Protein AF-0000000072572445 (afdb_homodimer)

Solvent-accessible surface area (backbone atoms only — not comparable to full-atom values): 12957 Å² total; per-residue (Å²): 115,39,43,51,35,59,51,50,50,51,56,32,45,76,68,78,41,54,79,86,47,54,75,44,35,33,39,72,79,38,21,35,54,55,70,60,48,53,56,51,26,65,72,34,71,42,55,70,50,38,34,36,39,30,33,24,46,49,42,33,38,31,33,83,20,30,38,33,35,59,37,71,55,96,49,33,41,45,78,41,79,40,70,27,73,80,64,41,52,85,62,66,47,90,73,85,56,58,58,28,88,85,35,70,29,39,52,37,67,60,49,69,59,63,79,74,72,76,125,115,39,42,49,35,60,53,51,51,53,56,32,45,77,68,78,43,56,79,85,45,55,76,44,34,32,38,71,80,38,22,33,53,55,72,59,47,52,56,51,26,65,71,35,70,40,50,68,54,46,27,38,36,29,38,24,50,49,41,33,37,32,34,84,21,31,39,31,34,56,40,69,56,96,40,32,47,46,79,41,80,40,72,28,73,79,62,41,52,86,61,68,47,90,74,85,56,57,59,29,88,84,37,68,29,40,51,38,66,60,50,71,58,62,79,74,74,77,125

Nearest PDB structures (foldseek):
  3htc-assembly1_I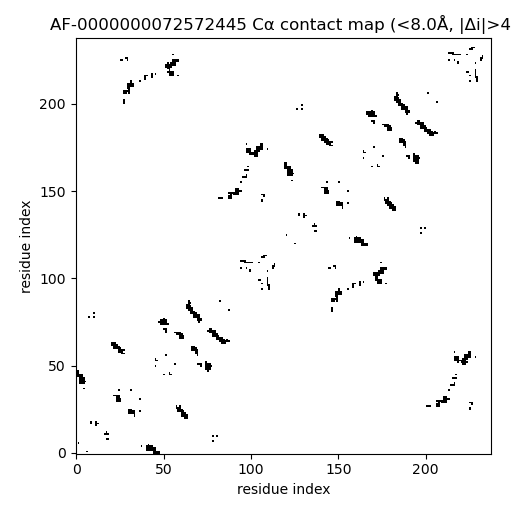  TM=2.508E-01  e=8.477E+00  Hirudinaria manillensis

Sequence (238 aa):
MTNLYDETVTILESHDKTIADIEYIGSSETKINTNKALELMKKTNYHSGYGGQEIAENLMIKGNGFIMTRGEYDGSEWWDYMQTDPSLPQVEREVKSFKANIGWESLEEINGLEDTKNDMTNLYDETVTILESHDKTIADIEYIGSSETKINTNKALELMKKTNYHSGYGGQEIAENLMIKGNGFIMTRGEYDGSEWWDYMQTDPSLPQVEREVKSFKANIGWESLEEINGLEDTKND

Foldseek 3Di:
DDQQLVQVQVVQVVVPHGLVQWDFKDAPVDTDDSVVVNVVSRVDDDDALQCCVRPDQRIKIDGAQWIWGWDHDPRHIHIDIDGHPPVDDDDDDDFDDPDDDPPPDDSCRRRVVPPPPPD/DDQQLVQVQVVQVVVPHGLVQWDFKDAPVDTDDSVVVNVVSRVDDDDALQVCVPDDQRIKIDGAQWIWGWDDDNRHIHTDIDGHPPVDDDDDDDFDDPDDDPPPDDSCRRRVNPPPPPD

pLDDT: mean 90.91, std 12.7, range [32.47, 98.75]

Secondary structure (DSSP, 8-state):
-EEHHHHHHHHHHHTT--GGGEEEEE-SS-EE-HHHHHHHHHT-EE-TT-HHHHB-TT-EEEETTEEEEEEEETTEEEEEEEE-TTSS--SB------B-SSSS--HHHHHT-------/-EEHHHHHHHHHHHTT--GGGEEEEE-SS-EE-HHHHHHHHHT-EE-TT--TTTB-TT-EEEETTEEEEEEEETTEEEEEEEE-TTSS--SB------B-SSSS--HHHHHT-------

Structure (mmCIF, N/CA/C/O backbone):
data_AF-0000000072572445-model_v1
#
loop_
_entity.id
_entity.type
_entity.pdbx_description
1 polymer 'Prophage pi3 protein 38'
#
loop_
_atom_site.group_PDB
_atom_site.id
_atom_site.type_symbol
_atom_site.label_atom_id
_atom_site.label_alt_id
_atom_site.label_comp_id
_atom_site.label_asym_id
_atom_site.label_entity_id
_atom_site.label_seq_id
_atom_site.pdbx_PDB_ins_code
_atom_site.Cartn_x
_atom_site.Cartn_y
_atom_site.Cartn_z
_atom_site.occupancy
_atom_site.B_iso_or_equiv
_atom_site.auth_seq_id
_atom_site.auth_comp_id
_atom_site.auth_asym_id
_atom_site.auth_atom_id
_atom_site.pdbx_PDB_model_num
ATOM 1 N N . MET A 1 1 ? 12.109 -11.273 -20.828 1 87.19 1 MET A N 1
ATOM 2 C CA . MET A 1 1 ? 11.109 -12.008 -20.062 1 87.19 1 MET A CA 1
ATOM 3 C C . MET A 1 1 ? 11.422 -11.945 -18.578 1 87.19 1 MET A C 1
ATOM 5 O O . MET A 1 1 ? 12.586 -11.945 -18.172 1 87.19 1 MET A O 1
ATOM 9 N N . THR A 1 2 ? 10.445 -11.648 -17.75 1 91 2 THR A N 1
ATOM 10 C CA . THR A 1 2 ? 10.594 -11.57 -16.297 1 91 2 THR A CA 1
ATOM 11 C C . THR A 1 2 ? 9.812 -12.688 -15.617 1 91 2 THR A C 1
ATOM 13 O O . THR A 1 2 ? 8.68 -12.984 -16 1 91 2 THR A O 1
ATOM 16 N N . ASN A 1 3 ? 10.516 -13.398 -14.734 1 95.69 3 ASN A N 1
ATOM 17 C CA . ASN A 1 3 ? 9.836 -14.383 -13.891 1 95.69 3 ASN A CA 1
ATOM 18 C C . ASN A 1 3 ? 9.281 -13.75 -12.617 1 95.69 3 ASN A C 1
ATOM 20 O O . ASN A 1 3 ? 10 -13.039 -11.914 1 95.69 3 ASN A O 1
ATOM 24 N N . LEU A 1 4 ? 8.039 -14.031 -12.352 1 96.19 4 LEU A N 1
ATOM 25 C CA . LEU A 1 4 ? 7.352 -13.367 -11.242 1 96.19 4 LEU A CA 1
ATOM 26 C C . LEU A 1 4 ? 8.008 -13.727 -9.914 1 96.19 4 LEU A C 1
ATOM 28 O O . LEU A 1 4 ? 8.117 -12.883 -9.023 1 96.19 4 LEU A O 1
ATOM 32 N N . TYR A 1 5 ? 8.438 -14.977 -9.766 1 97.94 5 TYR A N 1
ATOM 33 C CA . TYR A 1 5 ? 9.117 -15.406 -8.547 1 97.94 5 TYR A CA 1
ATOM 34 C C . TYR A 1 5 ? 10.453 -14.695 -8.383 1 97.94 5 TYR A C 1
ATOM 36 O O . TYR A 1 5 ? 10.758 -14.172 -7.309 1 97.94 5 TYR A O 1
ATOM 44 N N . ASP A 1 6 ? 11.211 -14.672 -9.414 1 97.62 6 ASP A N 1
ATOM 45 C CA . ASP A 1 6 ? 12.516 -14.031 -9.367 1 97.62 6 ASP A CA 1
ATOM 46 C C . ASP A 1 6 ? 12.383 -12.539 -9.07 1 97.62 6 ASP A C 1
ATOM 48 O O . ASP A 1 6 ? 13.164 -11.984 -8.289 1 97.62 6 ASP A O 1
ATOM 52 N N . GLU A 1 7 ? 11.43 -11.961 -9.711 1 96.12 7 GLU A N 1
ATOM 53 C CA . GLU A 1 7 ? 11.156 -10.555 -9.43 1 96.12 7 GLU A CA 1
ATOM 54 C C . GLU A 1 7 ? 10.836 -10.336 -7.957 1 96.12 7 GLU A C 1
ATOM 56 O O . GLU A 1 7 ? 11.32 -9.383 -7.344 1 96.12 7 GLU A O 1
ATOM 61 N N . THR A 1 8 ? 9.961 -11.188 -7.398 1 97.62 8 THR A N 1
ATOM 62 C CA . THR A 1 8 ? 9.555 -11.102 -6 1 97.62 8 THR A CA 1
ATOM 63 C C . THR A 1 8 ? 10.758 -11.234 -5.074 1 97.62 8 THR A C 1
ATOM 65 O O . THR A 1 8 ? 10.945 -10.422 -4.172 1 97.62 8 THR A O 1
ATOM 68 N N . VAL A 1 9 ? 11.594 -12.141 -5.336 1 98.44 9 VAL A N 1
ATOM 69 C CA . VAL A 1 9 ? 12.773 -12.391 -4.52 1 98.44 9 VAL A CA 1
ATOM 70 C C . VAL A 1 9 ? 13.703 -11.18 -4.578 1 98.44 9 VAL A C 1
ATOM 72 O O . VAL A 1 9 ? 14.234 -10.75 -3.551 1 98.44 9 VAL A O 1
ATOM 75 N N . THR A 1 10 ? 13.883 -10.656 -5.781 1 97.81 10 THR A N 1
ATOM 76 C CA . THR A 1 10 ? 14.773 -9.516 -5.973 1 97.81 10 THR A CA 1
ATOM 77 C C . THR A 1 10 ? 14.32 -8.328 -5.133 1 97.81 10 THR A C 1
ATOM 79 O O . THR A 1 10 ? 15.133 -7.695 -4.461 1 97.81 10 THR A O 1
ATOM 82 N N . ILE A 1 11 ? 13.031 -8.07 -5.152 1 97.62 11 ILE A N 1
ATOM 83 C CA . ILE A 1 11 ? 12.516 -6.941 -4.387 1 97.62 11 ILE A CA 1
ATOM 84 C C . ILE A 1 11 ? 12.648 -7.227 -2.893 1 97.62 11 ILE A C 1
ATOM 86 O O . ILE A 1 11 ? 13.031 -6.348 -2.119 1 97.62 11 ILE A O 1
ATOM 90 N N . LEU A 1 12 ? 12.328 -8.414 -2.432 1 98.25 12 LEU A N 1
ATOM 91 C CA . LEU A 1 12 ? 12.469 -8.781 -1.027 1 98.25 12 LEU A CA 1
ATOM 92 C C . LEU A 1 12 ? 13.914 -8.594 -0.567 1 98.25 12 LEU A C 1
ATOM 94 O O . LEU A 1 12 ? 14.164 -7.977 0.471 1 98.25 12 LEU A O 1
ATOM 98 N N . GLU A 1 13 ? 14.82 -8.984 -1.363 1 98.31 13 GLU A N 1
ATOM 99 C CA . GLU A 1 13 ? 16.234 -8.898 -1.02 1 98.31 13 GLU A CA 1
ATOM 100 C C . GLU A 1 13 ? 16.688 -7.449 -0.919 1 98.31 13 GLU A C 1
ATOM 102 O O . GLU A 1 13 ? 17.5 -7.105 -0.053 1 98.31 13 GLU A O 1
ATOM 107 N N . SER A 1 14 ? 16.203 -6.672 -1.798 1 97.88 14 SER A N 1
ATOM 108 C CA . SER A 1 14 ? 16.578 -5.262 -1.792 1 97.88 14 SER A CA 1
ATOM 109 C C . SER A 1 14 ? 16.141 -4.578 -0.498 1 97.88 14 SER A C 1
ATOM 111 O O . SER A 1 14 ? 16.625 -3.492 -0.173 1 97.88 14 SER A O 1
ATOM 113 N N . HIS A 1 15 ? 15.297 -5.195 0.281 1 97.25 15 HIS A N 1
ATOM 114 C CA . HIS A 1 15 ? 14.828 -4.641 1.543 1 97.25 15 HIS A CA 1
ATOM 115 C C . HIS A 1 15 ? 15.195 -5.539 2.717 1 97.25 15 HIS A C 1
ATOM 117 O O . HIS A 1 15 ? 14.539 -5.516 3.758 1 97.25 15 HIS A O 1
ATOM 123 N N . ASP A 1 16 ? 16.141 -6.441 2.463 1 97.25 16 ASP A N 1
ATOM 124 C CA . ASP A 1 16 ? 16.688 -7.328 3.48 1 97.25 16 ASP A CA 1
ATOM 125 C C . ASP A 1 16 ? 15.633 -8.305 3.992 1 97.25 16 ASP A C 1
ATOM 127 O O . ASP A 1 16 ? 15.562 -8.586 5.191 1 97.25 16 ASP A O 1
ATOM 131 N N . LYS A 1 17 ? 14.75 -8.719 3.096 1 97.94 17 LYS A N 1
ATOM 132 C CA . LYS A 1 17 ? 13.75 -9.742 3.371 1 97.94 17 LYS A CA 1
ATOM 133 C C . LYS A 1 17 ? 13.984 -10.977 2.51 1 97.94 17 LYS A C 1
ATOM 135 O O . LYS A 1 17 ? 14.781 -10.945 1.569 1 97.94 17 LYS A O 1
ATOM 140 N N . THR A 1 18 ? 13.367 -12.102 2.9 1 98.19 18 THR A N 1
ATOM 141 C CA . THR A 1 18 ? 13.383 -13.344 2.141 1 98.19 18 THR A CA 1
ATOM 142 C C . THR A 1 18 ? 11.977 -13.914 1.999 1 98.19 18 THR A C 1
ATOM 144 O O . THR A 1 18 ? 11.023 -13.383 2.574 1 98.19 18 THR A O 1
ATOM 147 N N . ILE A 1 19 ? 11.828 -14.953 1.279 1 98.19 19 ILE A N 1
ATOM 148 C CA . ILE A 1 19 ? 10.539 -15.609 1.083 1 98.19 19 ILE A CA 1
ATOM 149 C C . ILE A 1 19 ? 10.008 -16.125 2.424 1 98.19 19 ILE A C 1
ATOM 151 O O . ILE A 1 19 ? 8.797 -16.203 2.627 1 98.19 19 ILE A O 1
ATOM 155 N N . ALA A 1 20 ? 10.859 -16.391 3.363 1 97.81 20 ALA A N 1
ATOM 156 C CA . ALA A 1 20 ? 10.477 -16.891 4.68 1 97.81 20 ALA A CA 1
ATOM 157 C C . ALA A 1 20 ? 9.711 -15.82 5.465 1 97.81 20 ALA A C 1
ATOM 159 O O . ALA A 1 20 ? 9.016 -16.141 6.434 1 97.81 20 ALA A O 1
ATOM 160 N N . ASP A 1 21 ? 9.844 -14.586 5.07 1 98.06 21 ASP A N 1
ATOM 161 C CA . ASP A 1 21 ? 9.203 -13.477 5.777 1 98.06 21 ASP A CA 1
ATOM 162 C C . ASP A 1 21 ? 7.777 -13.25 5.281 1 98.06 21 ASP A C 1
ATOM 164 O O . ASP A 1 21 ? 7.031 -12.453 5.855 1 98.06 21 ASP A O 1
ATOM 168 N N . ILE A 1 22 ? 7.371 -13.984 4.223 1 98.44 22 ILE A N 1
ATOM 169 C CA . ILE A 1 22 ? 6.039 -13.82 3.65 1 98.44 22 ILE A CA 1
ATOM 170 C C . ILE A 1 22 ? 5.012 -14.539 4.52 1 98.44 22 ILE A C 1
ATOM 172 O O . ILE A 1 22 ? 5.203 -15.703 4.883 1 98.44 22 ILE A O 1
ATOM 176 N N . GLU A 1 23 ? 3.914 -13.844 4.746 1 97.88 23 GLU A N 1
ATOM 177 C CA . GLU A 1 23 ? 2.857 -14.391 5.594 1 97.88 23 GLU A CA 1
ATOM 178 C C . GLU A 1 23 ? 1.536 -14.484 4.836 1 97.88 23 GLU A C 1
ATOM 180 O O . GLU A 1 23 ? 0.616 -15.18 5.266 1 97.88 23 GLU A O 1
ATOM 185 N N . TYR A 1 24 ? 1.425 -13.797 3.766 1 98.44 24 TYR A N 1
ATOM 186 C CA . TYR A 1 24 ? 0.178 -13.727 3.014 1 98.44 24 TYR A CA 1
ATOM 187 C C . TYR A 1 24 ? 0.448 -13.477 1.534 1 98.44 24 TYR A C 1
ATOM 189 O O . TYR A 1 24 ? 1.26 -12.617 1.181 1 98.44 24 TYR A O 1
ATOM 197 N N . ILE A 1 25 ? -0.114 -14.188 0.621 1 98.75 25 ILE A N 1
ATOM 198 C CA . ILE A 1 25 ? -0.176 -13.922 -0.812 1 98.75 25 ILE A CA 1
ATOM 199 C C . ILE A 1 25 ? -1.625 -14 -1.288 1 98.75 25 ILE A C 1
ATOM 201 O O . ILE A 1 25 ? -2.344 -14.945 -0.968 1 98.75 25 ILE A O 1
ATOM 205 N N . GLY A 1 26 ? -2.088 -13.008 -2.002 1 98.38 26 GLY A N 1
ATOM 206 C CA . GLY A 1 26 ? -3.447 -12.969 -2.52 1 98.38 26 GLY A CA 1
ATOM 207 C C . GLY A 1 26 ? -3.904 -11.57 -2.883 1 98.38 26 GLY A C 1
ATOM 208 O O . GLY A 1 26 ? -3.146 -10.797 -3.475 1 98.38 26 GLY A O 1
ATOM 209 N N . SER A 1 27 ? -5.117 -11.312 -2.748 1 97.56 27 SER A N 1
ATOM 210 C CA . SER A 1 27 ? -5.742 -10 -2.869 1 97.56 27 SER A CA 1
ATOM 211 C C . SER A 1 27 ? -6.523 -9.641 -1.61 1 97.56 27 SER A C 1
ATOM 213 O O . SER A 1 27 ? -6.457 -10.352 -0.607 1 97.56 27 SER A O 1
ATOM 215 N N . SER A 1 28 ? -7.125 -8.508 -1.629 1 96.62 28 SER A N 1
ATOM 216 C CA . SER A 1 28 ? -7.973 -8.117 -0.51 1 96.62 28 SER A CA 1
ATOM 217 C C . SER A 1 28 ? -9.164 -9.055 -0.367 1 96.62 28 SER A C 1
ATOM 219 O O . SER A 1 28 ? -9.859 -9.039 0.654 1 96.62 28 SER A O 1
ATOM 221 N N . GLU A 1 29 ? -9.398 -9.953 -1.387 1 96.38 29 GLU A N 1
ATOM 222 C CA . GLU A 1 29 ? -10.586 -10.797 -1.379 1 96.38 29 GLU A CA 1
ATOM 223 C C . GLU A 1 29 ? -10.219 -12.273 -1.424 1 96.38 29 GLU A C 1
ATOM 225 O O . GLU A 1 29 ? -11.078 -13.141 -1.237 1 96.38 29 GLU A O 1
ATOM 230 N N . THR A 1 30 ? -9.031 -12.523 -1.702 1 97.69 30 THR A N 1
ATOM 231 C CA . THR A 1 30 ? -8.633 -13.906 -1.938 1 97.69 30 THR A CA 1
ATOM 232 C C . THR A 1 30 ? -7.293 -14.203 -1.267 1 97.69 30 THR A C 1
ATOM 234 O O . THR A 1 30 ? -6.285 -13.562 -1.571 1 97.69 30 THR A O 1
ATOM 237 N N . LYS A 1 31 ? -7.32 -15.141 -0.372 1 98.38 31 LYS A N 1
ATOM 238 C CA . LYS A 1 31 ? -6.086 -15.664 0.21 1 98.38 31 LYS A CA 1
ATOM 239 C C . LYS A 1 31 ? -5.664 -16.953 -0.476 1 98.38 31 LYS A C 1
ATOM 241 O O . LYS A 1 31 ? -6.496 -17.828 -0.737 1 98.38 31 LYS A O 1
ATOM 246 N N . ILE A 1 32 ? -4.414 -17.078 -0.795 1 98.69 32 ILE A N 1
ATOM 247 C CA . ILE A 1 32 ? -3.85 -18.266 -1.412 1 98.69 32 ILE A CA 1
ATOM 248 C C . ILE A 1 32 ? -2.893 -18.953 -0.436 1 98.69 32 ILE A C 1
ATOM 250 O O . ILE A 1 32 ? -2.197 -18.281 0.332 1 98.69 32 ILE A O 1
ATOM 254 N N . ASN A 1 33 ? -2.934 -20.281 -0.413 1 98.56 33 ASN A N 1
ATOM 255 C CA . ASN A 1 33 ? -1.855 -20.953 0.302 1 98.56 33 ASN A CA 1
ATOM 256 C C . ASN A 1 33 ? -0.485 -20.453 -0.145 1 98.56 33 ASN A C 1
ATOM 258 O O . ASN A 1 33 ? -0.168 -20.484 -1.336 1 98.56 33 ASN A O 1
ATOM 262 N N . THR A 1 34 ? 0.298 -20.062 0.764 1 98.06 34 THR A N 1
ATOM 263 C CA . THR A 1 34 ? 1.54 -19.375 0.452 1 98.06 34 THR A CA 1
ATOM 264 C C . THR A 1 34 ? 2.473 -20.266 -0.362 1 98.06 34 THR A C 1
ATOM 266 O O . THR A 1 34 ? 3.062 -19.812 -1.348 1 98.06 34 THR A O 1
ATOM 269 N N . ASN A 1 35 ? 2.637 -21.531 0.033 1 98.12 35 ASN A N 1
ATOM 270 C CA . ASN A 1 35 ? 3.514 -22.453 -0.688 1 98.12 35 ASN A CA 1
ATOM 271 C C . ASN A 1 35 ? 3.033 -22.672 -2.119 1 98.12 35 ASN A C 1
ATOM 273 O O . ASN A 1 35 ? 3.834 -22.672 -3.055 1 98.12 35 ASN A O 1
ATOM 277 N N . LYS A 1 36 ? 1.754 -22.797 -2.258 1 98.31 36 LYS A N 1
ATOM 278 C CA . LYS A 1 36 ? 1.183 -22.984 -3.59 1 98.31 36 LYS A CA 1
ATOM 279 C C . LYS A 1 36 ? 1.367 -21.734 -4.449 1 98.31 36 LYS A C 1
ATOM 281 O O . LYS A 1 36 ? 1.662 -21.844 -5.641 1 98.31 36 LYS A O 1
ATOM 286 N N 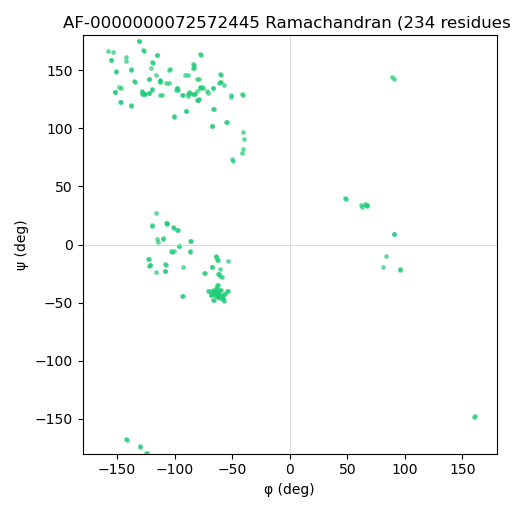. ALA A 1 37 ? 1.166 -20.594 -3.861 1 98.75 37 ALA A N 1
ATOM 287 C CA . ALA A 1 37 ? 1.344 -19.344 -4.578 1 98.75 37 ALA A CA 1
ATOM 288 C C . ALA A 1 37 ? 2.777 -19.188 -5.082 1 98.75 37 ALA A C 1
ATOM 290 O O . ALA A 1 37 ? 3 -18.797 -6.227 1 98.75 37 ALA A O 1
ATOM 291 N N . LEU A 1 38 ? 3.711 -19.516 -4.207 1 98.69 38 LEU A N 1
ATOM 292 C CA . LEU A 1 38 ? 5.117 -19.391 -4.574 1 98.69 38 LEU A CA 1
ATOM 293 C C . LEU A 1 38 ? 5.469 -20.344 -5.715 1 98.69 38 LEU A C 1
ATOM 295 O O . LEU A 1 38 ? 6.199 -19.969 -6.633 1 98.69 38 LEU A O 1
ATOM 299 N N . GLU A 1 39 ? 4.98 -21.516 -5.684 1 98.62 39 GLU A N 1
ATOM 300 C CA . GLU A 1 39 ? 5.195 -22.469 -6.777 1 98.62 39 GLU A CA 1
ATOM 301 C C . GLU A 1 39 ? 4.598 -21.953 -8.078 1 98.62 39 GLU A C 1
ATOM 303 O O . GLU A 1 39 ? 5.207 -22.078 -9.141 1 98.62 39 GLU A O 1
ATOM 308 N N . LEU A 1 40 ? 3.432 -21.438 -7.957 1 98.5 40 LEU A N 1
ATOM 309 C CA . LEU A 1 40 ? 2.775 -20.859 -9.133 1 98.5 40 LEU A CA 1
ATOM 310 C C . LEU A 1 40 ? 3.576 -19.688 -9.688 1 98.5 40 LEU A C 1
ATOM 312 O O . LEU A 1 40 ? 3.689 -19.531 -10.906 1 98.5 40 LEU A O 1
ATOM 316 N N . MET A 1 41 ? 4.129 -18.844 -8.867 1 98.25 41 MET A N 1
ATOM 317 C CA . MET A 1 41 ? 4.945 -17.719 -9.297 1 98.25 41 MET A CA 1
ATOM 318 C C . MET A 1 41 ? 6.168 -18.188 -10.078 1 98.25 41 MET A C 1
ATOM 320 O O . MET A 1 41 ? 6.562 -17.562 -11.055 1 98.25 41 MET A O 1
ATOM 324 N N . LYS A 1 42 ? 6.762 -19.266 -9.641 1 98.38 42 LYS A N 1
ATOM 325 C CA . LYS A 1 42 ? 7.934 -19.828 -10.312 1 98.38 42 LYS A CA 1
ATOM 326 C C . LYS A 1 42 ? 7.617 -20.188 -11.758 1 98.38 42 LYS A C 1
ATOM 328 O O . LYS A 1 42 ? 8.484 -20.109 -12.633 1 98.38 42 LYS A O 1
ATOM 333 N N . LYS A 1 43 ? 6.391 -20.484 -11.977 1 97.44 43 LYS A N 1
ATOM 334 C CA . LYS A 1 43 ? 5.973 -20.922 -13.305 1 97.44 43 LYS A CA 1
ATOM 335 C C . LYS A 1 43 ? 5.406 -19.75 -14.109 1 97.44 43 LYS A C 1
ATOM 337 O O . LYS A 1 43 ? 4.969 -19.922 -15.25 1 97.44 43 LYS A O 1
ATOM 342 N N . THR A 1 44 ? 5.344 -18.625 -13.578 1 96.25 44 THR A N 1
ATOM 343 C CA . THR A 1 44 ? 4.723 -17.469 -14.203 1 96.25 44 THR A CA 1
ATOM 344 C C . THR A 1 44 ? 5.781 -16.547 -14.805 1 96.25 44 THR A C 1
ATOM 346 O O . THR A 1 44 ? 6.543 -15.906 -14.078 1 96.25 44 THR A O 1
ATOM 349 N N . ASN A 1 45 ? 5.793 -16.516 -16.141 1 94.25 45 ASN A N 1
ATOM 350 C CA . ASN A 1 45 ? 6.633 -15.586 -16.891 1 94.25 45 ASN A CA 1
ATOM 351 C C . ASN A 1 45 ? 5.797 -14.555 -17.641 1 94.25 45 ASN A C 1
ATOM 353 O O . ASN A 1 45 ? 4.68 -14.844 -18.078 1 94.25 45 ASN A O 1
ATOM 357 N N . TYR A 1 46 ? 6.32 -13.344 -17.641 1 90.31 46 TYR A N 1
ATOM 358 C CA . TYR A 1 46 ? 5.641 -12.312 -18.422 1 90.31 46 TYR A CA 1
ATOM 359 C C . TYR A 1 46 ? 6.641 -11.383 -19.094 1 90.31 46 TYR A C 1
ATOM 361 O O . TYR A 1 46 ? 7.836 -11.422 -18.781 1 90.31 46 TYR A O 1
ATOM 369 N N . HIS A 1 47 ? 6.164 -10.664 -20.125 1 86.19 47 HIS A N 1
ATOM 370 C CA . HIS A 1 47 ? 7.059 -9.758 -20.828 1 86.19 47 HIS A CA 1
ATOM 371 C C . HIS A 1 47 ? 7.398 -8.539 -19.984 1 86.19 47 HIS A C 1
ATOM 373 O O . HIS A 1 47 ? 6.508 -7.875 -19.453 1 86.19 47 HIS A O 1
ATOM 379 N N . SER A 1 48 ? 8.703 -8.289 -19.969 1 76.81 48 SER A N 1
ATOM 380 C CA . SER A 1 48 ? 9.188 -7.172 -19.172 1 76.81 48 SER A CA 1
ATOM 381 C C . SER A 1 48 ? 8.516 -5.863 -19.578 1 76.81 48 SER A C 1
ATOM 383 O O . SER A 1 48 ? 8.406 -5.559 -20.766 1 76.81 48 SER A O 1
ATOM 385 N N . GLY A 1 49 ? 8.156 -5.105 -18.703 1 71.62 49 GLY A N 1
ATOM 386 C CA . GLY A 1 49 ? 7.496 -3.836 -18.984 1 71.62 49 GLY A CA 1
ATOM 387 C C . GLY A 1 49 ? 6.004 -3.973 -19.203 1 71.62 49 GLY A C 1
ATOM 388 O O . GLY A 1 49 ? 5.293 -2.971 -19.328 1 71.62 49 GLY A O 1
ATOM 389 N N . TYR A 1 50 ? 5.5 -5.238 -19.328 1 68.25 50 TYR A N 1
ATOM 390 C CA . TYR A 1 50 ? 4.082 -5.453 -19.594 1 68.25 50 TYR A CA 1
ATOM 391 C C . TYR A 1 50 ? 3.418 -6.18 -18.438 1 68.25 50 TYR A C 1
ATOM 393 O O . TYR A 1 50 ? 2.381 -6.828 -18.609 1 68.25 50 TYR A O 1
ATOM 401 N N . GLY A 1 51 ? 3.916 -6.051 -17.234 1 62.12 51 GLY A N 1
ATOM 402 C CA . GLY A 1 51 ? 3.387 -6.758 -16.078 1 62.12 51 GLY A CA 1
ATOM 403 C C . GLY A 1 51 ? 1.941 -6.414 -15.781 1 62.12 51 GLY A C 1
ATOM 404 O O . GLY A 1 51 ? 1.12 -7.301 -15.555 1 62.12 51 GLY A O 1
ATOM 405 N N . GLY A 1 52 ? 1.558 -5.18 -15.789 1 60.72 52 GLY A N 1
ATOM 406 C CA . GLY A 1 52 ? 0.193 -4.777 -15.484 1 60.72 52 GLY A CA 1
ATOM 407 C C . GLY A 1 52 ? -0.829 -5.363 -16.438 1 60.72 52 GLY A C 1
ATOM 408 O O . GLY A 1 52 ? -1.938 -5.715 -16.031 1 60.72 52 GLY A O 1
ATOM 409 N N . GLN A 1 53 ? -0.279 -5.691 -17.484 1 72.44 53 GLN A N 1
ATOM 410 C CA . GLN A 1 53 ? -1.154 -6.262 -18.5 1 72.44 53 GLN A CA 1
ATOM 411 C C . GLN A 1 53 ? -1.199 -7.785 -18.391 1 72.44 53 GLN A C 1
ATOM 413 O O . GLN A 1 53 ? -2.207 -8.406 -18.734 1 72.44 53 GLN A O 1
ATOM 418 N N . GLU A 1 54 ? -0.2 -8.234 -17.734 1 90.12 54 GLU A N 1
ATOM 419 C CA . GLU A 1 54 ? -0.135 -9.695 -17.797 1 90.12 54 GLU A CA 1
ATOM 420 C C . GLU A 1 54 ? -0.315 -10.312 -16.406 1 90.12 54 GLU A C 1
ATOM 422 O O . GLU A 1 54 ? -0.662 -11.484 -16.281 1 90.12 54 GLU A O 1
ATOM 427 N N . ILE A 1 55 ? -0.017 -9.57 -15.344 1 94.75 55 ILE A N 1
ATOM 428 C CA . ILE A 1 55 ? -0.156 -10.094 -13.984 1 94.75 55 ILE A CA 1
ATOM 429 C C . ILE A 1 55 ? -1.394 -9.484 -13.328 1 94.75 55 ILE A C 1
ATOM 431 O O . ILE A 1 55 ? -1.709 -8.312 -13.539 1 94.75 55 ILE A O 1
ATOM 435 N N . ALA A 1 56 ? -2.127 -10.312 -12.602 1 94.94 56 ALA A N 1
ATOM 436 C CA . ALA A 1 56 ? -3.281 -9.82 -11.859 1 94.94 56 ALA A CA 1
ATOM 437 C C . ALA A 1 56 ? -2.982 -8.477 -11.203 1 94.94 56 ALA A C 1
ATOM 439 O O . ALA A 1 56 ? -2.012 -8.352 -10.453 1 94.94 56 ALA A O 1
ATOM 440 N N . GLU A 1 57 ? -3.809 -7.531 -11.406 1 92.44 57 GLU A N 1
ATOM 441 C CA . GLU A 1 57 ? -3.535 -6.152 -11.008 1 92.44 57 GLU A CA 1
ATOM 442 C C . GLU A 1 57 ? -3.639 -5.984 -9.5 1 92.44 57 GLU A C 1
ATOM 444 O O . GLU A 1 57 ? -3.057 -5.059 -8.93 1 92.44 57 GLU A O 1
ATOM 449 N N . ASN A 1 58 ? -4.41 -6.871 -8.828 1 95.12 58 ASN A N 1
ATOM 450 C CA . ASN A 1 58 ? -4.648 -6.699 -7.398 1 95.12 58 ASN A CA 1
ATOM 451 C C . ASN A 1 58 ? -3.867 -7.715 -6.574 1 95.12 58 ASN A C 1
ATOM 453 O O . ASN A 1 58 ? -4.18 -7.941 -5.402 1 95.12 58 ASN A O 1
ATOM 457 N N . LEU A 1 59 ? -2.836 -8.32 -7.211 1 97 59 LEU A N 1
ATOM 458 C CA . LEU A 1 59 ? -1.987 -9.258 -6.48 1 97 59 LEU A CA 1
ATOM 459 C C . LEU A 1 59 ? -1.189 -8.531 -5.402 1 97 59 LEU A C 1
ATOM 461 O O . LEU A 1 59 ? -0.637 -7.457 -5.648 1 97 59 LEU A O 1
ATOM 465 N N . MET A 1 60 ? -1.17 -9.133 -4.191 1 98 60 MET A N 1
ATOM 466 C CA . MET A 1 60 ? -0.441 -8.539 -3.076 1 98 60 MET A CA 1
ATOM 467 C C . MET A 1 60 ? 0.309 -9.609 -2.287 1 98 60 MET A C 1
ATOM 469 O O . MET A 1 60 ? -0.078 -10.781 -2.299 1 98 60 MET A O 1
ATOM 473 N N . ILE A 1 61 ? 1.396 -9.211 -1.688 1 98.56 61 ILE A N 1
ATOM 474 C CA . ILE A 1 61 ? 2.191 -10.016 -0.76 1 98.56 61 ILE A CA 1
ATOM 475 C C . ILE A 1 61 ? 2.381 -9.242 0.547 1 98.56 61 ILE A C 1
ATOM 477 O O . ILE A 1 61 ? 2.672 -8.047 0.534 1 98.56 61 ILE A O 1
ATOM 481 N N . LYS A 1 62 ? 2.086 -9.906 1.59 1 98.19 62 LYS A N 1
ATOM 482 C CA . LYS A 1 62 ? 2.318 -9.305 2.902 1 98.19 62 LYS A CA 1
ATOM 483 C C . LYS A 1 62 ? 3.246 -10.18 3.746 1 98.19 62 LYS A C 1
ATOM 485 O O . LYS A 1 62 ? 3.203 -11.406 3.658 1 98.19 62 LYS A O 1
ATOM 490 N N . GLY A 1 63 ? 4.078 -9.539 4.465 1 97.19 63 GLY A N 1
ATOM 491 C CA . GLY A 1 63 ? 4.93 -10.203 5.441 1 97.19 63 GLY A CA 1
ATOM 492 C C . GLY A 1 63 ? 5.109 -9.406 6.719 1 97.19 63 GLY A C 1
ATOM 493 O O . GLY A 1 63 ? 4.348 -8.477 6.988 1 97.19 63 GLY A O 1
ATOM 494 N N . ASN A 1 64 ? 6.055 -9.891 7.461 1 93.56 64 ASN A N 1
ATOM 495 C CA . ASN A 1 64 ? 6.367 -9.195 8.711 1 93.56 64 ASN A CA 1
ATOM 496 C C . ASN A 1 64 ? 6.977 -7.824 8.453 1 93.56 64 ASN A C 1
ATOM 498 O O . ASN A 1 64 ? 8.148 -7.719 8.078 1 93.56 64 ASN A O 1
ATOM 502 N N . GLY A 1 65 ? 6.141 -6.844 8.617 1 94.62 65 GLY A N 1
ATOM 503 C CA . GLY A 1 65 ? 6.652 -5.484 8.539 1 94.62 65 GLY A CA 1
ATOM 504 C C . GLY A 1 65 ? 6.59 -4.902 7.141 1 94.62 65 GLY A C 1
ATOM 505 O O . GLY A 1 65 ? 7.176 -3.854 6.871 1 94.62 65 GLY A O 1
ATOM 506 N N . PHE A 1 66 ? 5.922 -5.613 6.227 1 97.25 66 PHE A N 1
ATOM 507 C CA . PHE A 1 66 ? 5.887 -5.051 4.883 1 97.25 66 PHE A CA 1
ATOM 508 C C . PHE A 1 66 ? 4.672 -5.559 4.117 1 97.25 66 PHE A C 1
ATOM 510 O O . PHE A 1 66 ? 4.055 -6.555 4.508 1 97.25 66 PHE A O 1
ATOM 517 N N . ILE A 1 67 ? 4.277 -4.859 3.104 1 97.38 67 ILE A N 1
ATOM 518 C CA . ILE A 1 67 ? 3.303 -5.223 2.08 1 97.38 67 ILE A CA 1
ATOM 519 C C . ILE A 1 67 ? 3.844 -4.855 0.7 1 97.38 67 ILE A C 1
ATOM 521 O O . ILE A 1 67 ? 4.496 -3.82 0.538 1 97.38 67 ILE A O 1
ATOM 525 N N . MET A 1 68 ? 3.631 -5.68 -0.254 1 97.5 68 MET A N 1
ATOM 526 C CA . MET A 1 68 ? 3.979 -5.422 -1.648 1 97.5 68 MET A CA 1
ATOM 527 C C . MET A 1 68 ? 2.746 -5.512 -2.543 1 97.5 68 MET A C 1
ATOM 529 O O . MET A 1 68 ? 1.967 -6.461 -2.438 1 97.5 68 MET A O 1
ATOM 533 N N . THR A 1 69 ? 2.58 -4.508 -3.354 1 95.88 69 THR A N 1
ATOM 534 C CA . THR A 1 69 ? 1.498 -4.48 -4.332 1 95.88 69 THR A CA 1
ATOM 535 C C . THR A 1 69 ? 2.041 -4.199 -5.73 1 95.88 69 THR A C 1
ATOM 537 O O . THR A 1 69 ? 3.205 -3.826 -5.887 1 95.88 69 THR A O 1
ATOM 540 N N . ARG A 1 70 ? 1.195 -4.414 -6.691 1 93.38 70 ARG A N 1
ATOM 541 C CA . ARG A 1 70 ? 1.628 -4.16 -8.062 1 93.38 70 ARG A CA 1
ATOM 542 C C . ARG A 1 70 ? 1.516 -2.678 -8.406 1 93.38 70 ARG A C 1
ATOM 544 O O . ARG A 1 70 ? 0.495 -2.047 -8.125 1 93.38 70 ARG A O 1
ATOM 551 N N . GLY A 1 71 ? 2.576 -2.092 -8.93 1 88.06 71 GLY A N 1
ATOM 552 C CA . GLY A 1 71 ? 2.566 -0.758 -9.508 1 88.06 71 GLY A CA 1
ATOM 553 C C . GLY A 1 71 ? 2.574 -0.768 -11.023 1 88.06 71 GLY A C 1
ATOM 554 O O . GLY A 1 71 ? 3.018 -1.738 -11.641 1 88.06 71 GLY A O 1
ATOM 555 N N . GLU A 1 72 ? 1.97 0.287 -11.547 1 82 72 GLU A N 1
ATOM 556 C CA . GLU A 1 72 ? 1.96 0.371 -13 1 82 72 GLU A CA 1
ATOM 557 C C . GLU A 1 72 ? 1.998 1.822 -13.469 1 82 72 GLU A C 1
ATOM 559 O O . GLU A 1 72 ? 1.326 2.684 -12.898 1 82 72 GLU A O 1
ATOM 564 N N . TYR A 1 73 ? 2.818 2.062 -14.438 1 79.31 73 TYR A N 1
ATOM 565 C CA . TYR A 1 73 ? 2.889 3.34 -15.133 1 79.31 73 TYR A CA 1
ATOM 566 C C . TYR A 1 73 ? 3.26 3.141 -16.594 1 79.31 73 TYR A C 1
ATOM 568 O O . TYR A 1 73 ? 4.281 2.521 -16.906 1 79.31 73 TYR A O 1
ATOM 576 N N . ASP A 1 74 ? 2.393 3.621 -17.422 1 79.25 74 ASP A N 1
ATOM 577 C CA . ASP A 1 74 ? 2.648 3.572 -18.859 1 79.25 74 ASP A CA 1
ATOM 578 C C . ASP A 1 74 ? 3.096 2.178 -19.297 1 79.25 74 ASP A C 1
ATOM 580 O O . ASP A 1 74 ? 4.105 2.031 -19.984 1 79.25 74 ASP A O 1
ATOM 584 N N . GLY A 1 75 ? 2.516 1.118 -18.75 1 73.44 75 GLY A N 1
ATOM 585 C CA . GLY A 1 75 ? 2.74 -0.251 -19.188 1 73.44 75 GLY A CA 1
ATOM 586 C C . GLY A 1 75 ? 3.795 -0.972 -18.375 1 73.44 75 GLY A C 1
ATOM 587 O O . GLY A 1 75 ? 3.895 -2.199 -18.422 1 73.44 75 GLY A O 1
ATOM 588 N N . SER A 1 76 ? 4.672 -0.194 -17.719 1 78.62 76 SER A N 1
ATOM 589 C CA . SER A 1 76 ? 5.68 -0.811 -16.859 1 78.62 76 SER A CA 1
ATOM 590 C C . SER A 1 76 ? 5.105 -1.172 -15.5 1 78.62 76 SER A C 1
ATOM 592 O O . SER A 1 76 ? 4.336 -0.402 -14.922 1 78.62 76 SER A O 1
ATOM 594 N N . GLU A 1 77 ? 5.445 -2.516 -15.094 1 84.5 77 GLU A N 1
ATOM 595 C CA . GLU A 1 77 ? 4.93 -2.977 -13.805 1 84.5 77 GLU A CA 1
ATOM 596 C C . GLU A 1 77 ? 6.062 -3.365 -12.859 1 84.5 77 GLU A C 1
ATOM 598 O O . GLU A 1 77 ? 7.133 -3.777 -13.305 1 84.5 77 GLU A O 1
ATOM 603 N N . TRP A 1 78 ? 5.773 -3.221 -11.578 1 88.25 78 TRP A N 1
ATOM 604 C CA . TRP A 1 78 ? 6.734 -3.58 -10.539 1 88.25 78 TRP A CA 1
ATOM 605 C C . TRP A 1 78 ? 6.023 -3.852 -9.211 1 88.25 78 TRP A C 1
ATOM 607 O O . TRP A 1 78 ? 4.805 -3.686 -9.109 1 88.25 78 TRP A O 1
ATOM 617 N N . TRP A 1 79 ? 6.836 -4.461 -8.344 1 93.75 79 TRP A N 1
ATOM 618 C CA . TRP A 1 79 ? 6.367 -4.52 -6.961 1 93.75 79 TRP A CA 1
ATOM 619 C C . TRP A 1 79 ? 6.586 -3.188 -6.254 1 93.75 79 TRP A C 1
ATOM 621 O O . TRP A 1 79 ? 7.691 -2.645 -6.266 1 93.75 79 TRP A O 1
ATOM 631 N N . ASP A 1 80 ? 5.574 -2.678 -5.727 1 94 80 ASP A N 1
ATOM 632 C CA . ASP A 1 80 ? 5.699 -1.584 -4.77 1 94 80 ASP A CA 1
ATOM 633 C C . ASP A 1 80 ? 5.824 -2.113 -3.344 1 94 80 ASP A C 1
ATOM 635 O O . ASP A 1 80 ? 4.918 -2.779 -2.84 1 94 80 ASP A O 1
ATOM 639 N N . TYR A 1 81 ? 6.996 -1.852 -2.775 1 96.31 81 TYR A N 1
ATOM 640 C CA . TYR A 1 81 ? 7.266 -2.285 -1.409 1 96.31 81 TYR A CA 1
ATOM 641 C C . TYR A 1 81 ? 6.91 -1.189 -0.41 1 96.31 81 TYR A C 1
ATOM 643 O O . TYR A 1 81 ? 7.344 -0.044 -0.557 1 96.31 81 TYR A O 1
ATOM 651 N N . MET A 1 82 ? 6.129 -1.563 0.595 1 96.19 82 MET A N 1
ATOM 652 C CA . MET A 1 82 ? 5.75 -0.62 1.643 1 96.19 82 MET A CA 1
ATOM 653 C C . MET A 1 82 ? 6.039 -1.196 3.025 1 96.19 82 MET A C 1
ATOM 655 O O . MET A 1 82 ? 5.645 -2.324 3.328 1 96.19 82 MET A O 1
ATOM 659 N N . GLN A 1 83 ? 6.703 -0.378 3.826 1 96.06 83 GLN A N 1
ATOM 660 C CA . GLN A 1 83 ? 6.961 -0.758 5.211 1 96.06 83 GLN A CA 1
ATOM 661 C C . GLN A 1 83 ? 5.699 -0.629 6.062 1 96.06 83 GLN A C 1
ATOM 663 O O . GLN A 1 83 ? 4.949 0.336 5.922 1 96.06 83 GLN A O 1
ATOM 668 N N . THR A 1 84 ? 5.465 -1.643 6.867 1 95 84 THR A N 1
ATOM 669 C CA . THR A 1 84 ? 4.367 -1.618 7.828 1 95 84 THR A CA 1
ATOM 670 C C . THR A 1 84 ? 4.855 -2.012 9.219 1 95 84 THR A C 1
ATOM 672 O O . THR A 1 84 ? 6.059 -2.154 9.438 1 95 84 THR A O 1
ATOM 675 N N . ASP A 1 85 ? 3.729 -2.119 10.109 1 91.38 85 ASP A N 1
ATOM 676 C CA . ASP A 1 85 ? 4.102 -2.588 11.438 1 91.38 85 ASP A CA 1
ATOM 677 C C . ASP A 1 85 ? 4.727 -3.98 11.375 1 91.38 85 ASP A C 1
ATOM 679 O O . ASP A 1 85 ? 4.301 -4.82 10.578 1 91.38 85 ASP A O 1
ATOM 683 N N . PRO A 1 86 ? 5.773 -4.141 12.195 1 92.25 86 PRO A N 1
ATOM 684 C CA . PRO A 1 86 ? 6.375 -3.316 13.25 1 92.25 86 PRO A CA 1
ATOM 685 C C . PRO A 1 86 ? 7.574 -2.514 12.75 1 92.25 86 PRO A C 1
ATOM 687 O O . PRO A 1 86 ? 8.305 -1.931 13.555 1 92.25 86 PRO A O 1
ATOM 690 N N . SER A 1 87 ? 7.777 -2.447 11.492 1 92.69 87 SER A N 1
ATOM 691 C CA . SER A 1 87 ? 9 -1.869 10.945 1 92.69 87 SER A CA 1
ATOM 692 C C . SER A 1 87 ? 8.875 -0.357 10.789 1 92.69 87 SER A C 1
ATOM 694 O O . SER A 1 87 ? 9.82 0.308 10.359 1 92.69 87 SER A O 1
ATOM 696 N N . LEU A 1 88 ? 7.773 0.221 11.203 1 96.31 88 LEU A N 1
ATOM 697 C CA . LEU A 1 88 ? 7.574 1.664 11.141 1 96.31 88 LEU A CA 1
ATOM 698 C C . LEU A 1 88 ? 8.211 2.355 12.336 1 96.31 88 LEU A C 1
ATOM 700 O O . LEU A 1 88 ? 8.344 1.755 13.406 1 96.31 88 LEU A O 1
ATOM 704 N N . PRO A 1 89 ? 8.547 3.65 12.102 1 95.94 89 PRO A N 1
ATOM 705 C CA . PRO A 1 89 ? 9.109 4.395 13.234 1 95.94 89 PRO A CA 1
ATOM 706 C C . PRO A 1 89 ? 8.164 4.465 14.43 1 95.94 89 PRO A C 1
ATOM 708 O O . PRO A 1 89 ? 6.945 4.574 14.25 1 95.94 89 PRO A O 1
ATOM 711 N N . GLN A 1 90 ? 8.828 4.453 15.586 1 94.88 90 GLN A N 1
ATOM 712 C CA . GLN A 1 90 ? 8.031 4.469 16.812 1 94.88 90 GLN A CA 1
ATOM 713 C C . GLN A 1 90 ? 8.125 5.82 17.5 1 94.88 90 GLN A C 1
ATOM 715 O O . GLN A 1 90 ? 7.293 6.145 18.359 1 94.88 90 GLN A O 1
ATOM 720 N N . VAL A 1 91 ? 9.125 6.559 17.125 1 95.06 91 VAL A N 1
ATOM 721 C CA . VAL A 1 91 ? 9.328 7.859 17.75 1 95.06 91 VAL A CA 1
ATOM 722 C C . VAL A 1 91 ? 8.727 8.961 16.875 1 95.06 91 VAL A C 1
ATOM 724 O O . VAL A 1 91 ? 8.977 9 15.672 1 95.06 91 VAL A O 1
ATOM 727 N N . GLU A 1 92 ? 8.008 9.82 17.484 1 97.69 92 GLU A N 1
ATOM 728 C CA . GLU A 1 92 ? 7.352 10.906 16.766 1 97.69 92 GLU A CA 1
ATOM 729 C C . GLU A 1 92 ? 8.328 12.039 16.453 1 97.69 92 GLU A C 1
ATOM 731 O O . GLU A 1 92 ? 9.211 12.328 17.266 1 97.69 92 GLU A O 1
ATOM 736 N N . ARG A 1 93 ? 8.164 12.617 15.273 1 97.62 93 ARG A N 1
ATOM 737 C CA . ARG A 1 93 ? 8.914 13.812 14.883 1 97.62 93 ARG A CA 1
ATOM 738 C C . ARG A 1 93 ? 7.973 14.977 14.594 1 97.62 93 ARG A C 1
ATOM 740 O O . ARG A 1 93 ? 6.793 14.766 14.289 1 97.62 93 ARG A O 1
ATOM 747 N N . GLU A 1 94 ? 8.57 16.141 14.719 1 96.5 94 GLU A N 1
ATOM 748 C CA . GLU A 1 94 ? 7.77 17.328 14.453 1 96.5 94 GLU A CA 1
ATOM 749 C C . GLU A 1 94 ? 7.648 17.594 12.961 1 96.5 94 GLU A C 1
ATOM 751 O O . GLU A 1 94 ? 8.648 17.625 12.242 1 96.5 94 GLU A O 1
ATOM 756 N N . VAL A 1 95 ? 6.484 17.688 12.477 1 97.19 95 VAL A N 1
ATOM 757 C CA . VAL A 1 95 ? 6.16 18.031 11.094 1 97.19 95 VAL A CA 1
ATOM 758 C C . VAL A 1 95 ? 5.32 19.297 11.062 1 97.19 95 VAL A C 1
ATOM 760 O O . VAL A 1 95 ? 4.34 19.422 11.797 1 97.19 95 VAL A O 1
ATOM 763 N N . LYS A 1 96 ? 5.715 20.203 10.164 1 96.19 96 LYS A N 1
ATOM 764 C CA . LYS A 1 96 ? 5.055 21.5 10.148 1 96.19 96 LYS A CA 1
ATOM 765 C C . LYS A 1 96 ? 4.156 21.641 8.922 1 96.19 96 LYS A C 1
ATOM 767 O O . LYS A 1 96 ? 3.287 22.516 8.883 1 96.19 96 LYS A O 1
ATOM 772 N N . SER A 1 97 ? 4.461 20.875 7.91 1 96.69 97 SER A N 1
ATOM 773 C CA . SER A 1 97 ? 3.68 21.016 6.688 1 96.69 97 SER A CA 1
ATOM 774 C C . SER A 1 97 ? 3.625 19.688 5.918 1 96.69 97 SER A C 1
ATOM 776 O O . SER A 1 97 ? 4.57 18.906 5.965 1 96.69 97 SER A O 1
ATOM 778 N N . PHE A 1 98 ? 2.49 19.469 5.184 1 96.19 98 PHE A N 1
ATOM 779 C CA . PHE A 1 98 ? 2.369 18.375 4.234 1 96.19 98 PHE A CA 1
ATOM 780 C C . PHE A 1 98 ? 2.523 18.875 2.803 1 96.19 98 PHE A C 1
ATOM 782 O O . PHE A 1 98 ? 2.561 18.094 1.859 1 96.19 98 PHE A O 1
ATOM 789 N N . LYS A 1 99 ? 2.611 20.188 2.664 1 92.5 99 LYS A N 1
ATOM 790 C CA . LYS A 1 99 ? 2.598 20.797 1.333 1 92.5 99 LYS A CA 1
ATOM 791 C C . LYS A 1 99 ? 4.008 20.891 0.759 1 92.5 99 LYS A C 1
ATOM 793 O O . LYS A 1 99 ? 4.91 21.422 1.405 1 92.5 99 LYS A O 1
ATOM 798 N N . ALA A 1 100 ? 4.055 20.359 -0.441 1 89.81 100 ALA A N 1
ATOM 799 C CA . ALA A 1 100 ? 5.324 20.453 -1.158 1 89.81 100 ALA A CA 1
ATOM 800 C C . ALA A 1 100 ? 5.461 21.797 -1.863 1 89.81 100 ALA A C 1
ATOM 802 O O . ALA A 1 100 ? 4.461 22.422 -2.242 1 89.81 100 ALA A O 1
ATOM 803 N N . ASN A 1 101 ? 6.652 22.266 -2.047 1 82.25 101 ASN A N 1
ATOM 804 C CA . ASN A 1 101 ? 6.922 23.531 -2.717 1 82.25 101 ASN A CA 1
ATOM 805 C C . ASN A 1 101 ? 7.176 23.328 -4.211 1 82.25 101 ASN A C 1
ATOM 807 O O . ASN A 1 101 ? 6.734 24.141 -5.031 1 82.25 101 ASN A O 1
ATOM 811 N N . ILE A 1 102 ? 7.953 22.328 -4.523 1 80.62 102 ILE A N 1
ATOM 812 C CA . ILE A 1 102 ? 8.391 22.172 -5.906 1 80.62 102 ILE A CA 1
ATOM 813 C C . ILE A 1 102 ? 7.816 20.875 -6.48 1 80.62 102 ILE A C 1
ATOM 815 O O . ILE A 1 102 ? 8.078 20.531 -7.633 1 80.62 102 ILE A O 1
ATOM 819 N N . GLY A 1 103 ? 7.012 20.188 -5.789 1 80.75 103 GLY A N 1
ATOM 820 C CA . GLY A 1 103 ? 6.414 18.953 -6.262 1 80.75 103 GLY A CA 1
ATOM 821 C C . GLY A 1 103 ? 7.254 17.734 -5.953 1 80.75 103 GLY A C 1
ATOM 822 O O . GLY A 1 103 ? 8.484 17.812 -5.879 1 80.75 103 GLY A O 1
ATOM 823 N N . TRP A 1 104 ? 6.66 16.656 -5.652 1 84.88 104 TRP A N 1
ATOM 824 C CA . TRP A 1 104 ? 7.227 15.312 -5.496 1 84.88 104 TRP A CA 1
ATOM 825 C C . TRP A 1 104 ? 8.25 15.289 -4.363 1 84.88 104 TRP A C 1
ATOM 827 O O . TRP A 1 104 ? 9.289 14.641 -4.477 1 84.88 104 TRP A O 1
ATOM 837 N N . GLU A 1 105 ? 8.008 16.094 -3.328 1 91.56 105 GLU A N 1
ATOM 838 C CA . GLU A 1 105 ? 8.852 16.094 -2.137 1 91.56 105 GLU A CA 1
ATOM 839 C C . GLU A 1 105 ? 8.336 15.109 -1.097 1 91.56 105 GLU A C 1
ATOM 841 O O . GLU A 1 105 ? 7.129 14.883 -0.989 1 91.56 105 GLU A O 1
ATOM 846 N N . SER A 1 106 ? 9.336 14.523 -0.401 1 94.69 106 SER A N 1
ATOM 847 C CA . SER A 1 106 ? 8.977 13.68 0.731 1 94.69 106 SER A CA 1
ATOM 848 C C . SER A 1 106 ? 8.609 14.516 1.952 1 94.69 106 SER A C 1
ATOM 850 O O . SER A 1 106 ? 8.891 15.711 1.999 1 94.69 106 SER A O 1
ATOM 852 N N . LEU A 1 107 ? 7.98 13.828 2.832 1 96.25 107 LEU A N 1
ATOM 853 C CA . LEU A 1 107 ? 7.652 14.453 4.109 1 96.25 107 LEU A CA 1
ATOM 854 C C . LEU A 1 107 ? 8.906 15.016 4.777 1 96.25 107 LEU A C 1
ATOM 856 O O . LEU A 1 107 ? 8.883 16.125 5.312 1 96.25 107 LEU A O 1
A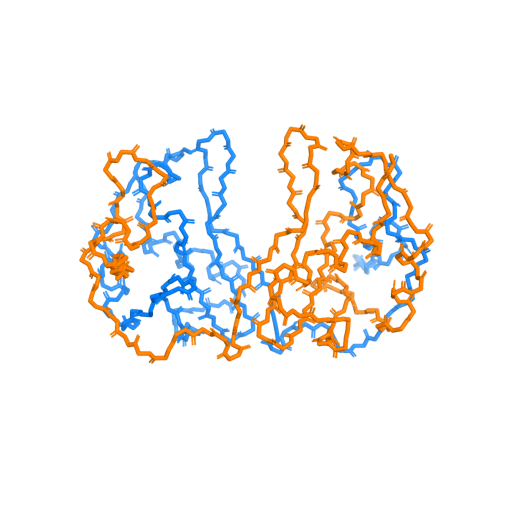TOM 860 N N . GLU A 1 108 ? 9.984 14.266 4.668 1 97.19 108 GLU A N 1
ATOM 861 C CA . GLU A 1 108 ? 11.25 14.641 5.301 1 97.19 108 GLU A CA 1
ATOM 862 C C . GLU A 1 108 ? 11.875 15.844 4.605 1 97.19 108 GLU A C 1
ATOM 864 O O . GLU A 1 108 ? 12.406 16.75 5.266 1 97.19 108 GLU A O 1
ATOM 869 N N . GLU A 1 109 ? 11.797 15.875 3.297 1 95.25 109 GLU A N 1
ATOM 870 C CA . GLU A 1 109 ? 12.32 17.016 2.543 1 95.25 109 GLU A CA 1
ATOM 871 C C . GLU A 1 109 ? 11.539 18.281 2.846 1 95.25 109 GLU A C 1
ATOM 873 O O . GLU A 1 109 ? 12.125 19.344 3.033 1 95.25 109 GLU A O 1
ATOM 878 N N . ILE A 1 110 ? 10.297 18.188 2.941 1 95.25 110 ILE A N 1
ATOM 879 C CA . ILE A 1 110 ? 9.422 19.328 3.188 1 95.25 110 ILE A CA 1
ATOM 880 C C . ILE A 1 110 ? 9.742 19.953 4.547 1 95.25 110 ILE A C 1
ATOM 882 O O . ILE A 1 110 ? 9.703 21.172 4.707 1 95.25 110 ILE A O 1
ATOM 886 N N . ASN A 1 111 ? 10.102 19.109 5.48 1 96.81 111 ASN A N 1
ATOM 887 C CA . ASN A 1 111 ? 10.195 19.562 6.867 1 96.81 111 ASN A CA 1
ATOM 888 C C . ASN A 1 111 ? 11.648 19.609 7.344 1 96.81 111 ASN A C 1
ATOM 890 O O . ASN A 1 111 ? 11.906 19.812 8.531 1 96.81 111 ASN A O 1
ATOM 894 N N . GLY A 1 112 ? 12.555 19.375 6.496 1 94.5 112 GLY A N 1
ATOM 895 C CA . GLY A 1 112 ? 13.961 19.406 6.863 1 94.5 112 GLY A CA 1
ATOM 896 C C . GLY A 1 112 ? 14.352 18.297 7.816 1 94.5 112 GLY A C 1
ATOM 897 O O . GLY A 1 112 ? 15.133 18.5 8.742 1 94.5 112 GLY A O 1
ATOM 898 N N . LEU A 1 113 ? 13.742 17.125 7.723 1 94.25 113 LEU A N 1
ATOM 899 C CA . LEU A 1 113 ? 13.984 16 8.633 1 94.25 113 LEU A CA 1
ATOM 900 C C . LEU A 1 113 ? 14.922 14.984 8 1 94.25 113 LEU A C 1
ATOM 902 O O . LEU A 1 113 ? 15.016 13.852 8.477 1 94.25 113 LEU A O 1
ATOM 906 N N . GLU A 1 114 ? 15.57 15.352 6.965 1 88.44 114 GLU A N 1
ATOM 907 C CA . GLU A 1 114 ? 16.469 14.398 6.324 1 88.44 114 GLU A CA 1
ATOM 908 C C . GLU A 1 114 ? 17.656 14.062 7.23 1 88.44 114 GLU A C 1
ATOM 910 O O . GLU A 1 114 ? 18.156 14.93 7.945 1 88.44 114 GLU A O 1
ATOM 915 N N . ASP A 1 115 ? 17.781 12.695 7.668 1 73.75 115 ASP A N 1
ATOM 916 C CA . ASP A 1 115 ? 18.953 12.312 8.453 1 73.75 115 ASP A CA 1
ATOM 917 C C . ASP A 1 115 ? 20.25 12.68 7.723 1 73.75 115 ASP A C 1
ATOM 919 O O . ASP A 1 115 ? 20.328 12.555 6.5 1 73.75 115 ASP A O 1
ATOM 923 N N . THR A 1 116 ? 20.953 13.727 8.156 1 54.19 116 THR A N 1
ATOM 924 C CA . THR A 1 116 ? 22.297 14.008 7.664 1 54.19 116 THR A CA 1
ATOM 925 C C . THR A 1 116 ? 23.172 12.766 7.738 1 54.19 116 THR A C 1
ATOM 927 O O . THR A 1 116 ? 23.391 12.211 8.82 1 54.19 116 THR A O 1
ATOM 930 N N . LYS A 1 117 ? 23.125 11.805 7.035 1 44.25 117 LYS A N 1
ATOM 931 C CA . LYS A 1 117 ? 24.25 10.883 7.008 1 44.25 117 LYS A CA 1
ATOM 932 C C . LYS A 1 117 ? 25.578 11.641 7.012 1 44.25 117 LYS A C 1
ATOM 934 O O . LYS A 1 117 ? 25.844 12.445 6.117 1 44.25 117 LYS A O 1
ATOM 939 N N . ASN A 1 118 ? 26.047 12.117 8.07 1 33.09 118 ASN A N 1
ATOM 940 C CA . ASN A 1 118 ? 27.469 12.484 8.094 1 33.09 118 ASN A CA 1
ATOM 941 C C . ASN A 1 118 ? 28.328 11.453 7.379 1 33.09 118 ASN A C 1
ATOM 943 O O . ASN A 1 118 ? 28.281 10.266 7.711 1 33.09 118 ASN A O 1
ATOM 947 N N . ASP A 1 119 ? 28.672 11.688 6.086 1 32.47 119 ASP A N 1
ATOM 948 C CA . ASP A 1 119 ? 29.969 11.117 5.699 1 32.47 119 ASP A CA 1
ATOM 949 C C . ASP A 1 119 ? 30.969 11.195 6.844 1 32.47 119 ASP A C 1
ATOM 951 O O . ASP A 1 119 ? 31.047 12.211 7.539 1 32.47 119 ASP A O 1
ATOM 955 N N . MET B 1 1 ? -10.547 23.484 -4.98 1 84.94 1 MET B N 1
ATOM 956 C CA . MET B 1 1 ? -9.617 23.297 -3.869 1 84.94 1 MET B CA 1
ATOM 957 C C . MET B 1 1 ? -10.023 22.109 -3.016 1 84.94 1 MET B C 1
ATOM 959 O O . MET B 1 1 ? -11.211 21.844 -2.834 1 84.94 1 MET B O 1
ATOM 963 N N . THR B 1 2 ? -9.109 21.234 -2.713 1 89 2 THR B N 1
ATOM 964 C CA . THR B 1 2 ? -9.359 20.062 -1.885 1 89 2 THR B CA 1
ATOM 965 C C . THR B 1 2 ? -8.656 20.188 -0.535 1 89 2 THR B C 1
ATOM 967 O O . THR B 1 2 ? -7.504 20.609 -0.469 1 89 2 THR B O 1
ATOM 970 N N . ASN B 1 3 ? -9.453 19.969 0.523 1 94.75 3 ASN B N 1
ATOM 971 C CA . ASN B 1 3 ? -8.867 19.922 1.859 1 94.75 3 ASN B CA 1
ATOM 972 C C . ASN B 1 3 ? -8.391 18.516 2.205 1 94.75 3 ASN B C 1
ATOM 974 O O . ASN B 1 3 ? -9.133 17.547 2.053 1 94.75 3 ASN B O 1
ATOM 978 N N . LEU B 1 4 ? -7.18 18.438 2.678 1 95.38 4 LEU B N 1
ATOM 979 C CA . LEU B 1 4 ? -6.555 17.141 2.908 1 95.38 4 LEU B CA 1
ATOM 980 C C . LEU B 1 4 ? -7.309 16.359 3.979 1 95.38 4 LEU B C 1
ATOM 982 O O . LEU B 1 4 ? -7.453 15.133 3.873 1 95.38 4 LEU B O 1
ATOM 986 N N . TYR B 1 5 ? -7.789 17.047 4.996 1 97.44 5 TYR B N 1
ATOM 987 C CA . TYR B 1 5 ? -8.555 16.391 6.051 1 97.44 5 TYR B CA 1
ATOM 988 C C . TYR B 1 5 ? -9.883 15.867 5.52 1 97.44 5 TYR B C 1
ATOM 990 O O . TYR B 1 5 ? -10.242 14.711 5.762 1 97.44 5 TYR B O 1
ATOM 998 N N . ASP B 1 6 ? -10.562 16.688 4.816 1 97.31 6 ASP B N 1
ATOM 999 C CA . ASP B 1 6 ? -11.859 16.297 4.266 1 97.31 6 ASP B CA 1
ATOM 1000 C C . ASP B 1 6 ? -11.711 15.117 3.303 1 97.31 6 ASP B C 1
ATOM 1002 O O . ASP B 1 6 ? -12.523 14.195 3.312 1 97.31 6 ASP B O 1
ATOM 1006 N N . GLU B 1 7 ? -10.695 15.227 2.504 1 95.44 7 GLU B N 1
ATOM 1007 C CA . GLU B 1 7 ? -10.406 14.117 1.6 1 95.44 7 GLU B CA 1
ATOM 1008 C C . GLU B 1 7 ? -10.18 12.82 2.371 1 95.44 7 GLU B C 1
ATOM 1010 O O . GLU B 1 7 ? -10.68 11.758 1.979 1 95.44 7 GLU B O 1
ATOM 1015 N N . THR B 1 8 ? -9.359 12.883 3.439 1 97.19 8 THR B N 1
ATOM 1016 C CA . THR B 1 8 ? -9.047 11.727 4.27 1 97.19 8 THR B CA 1
ATOM 1017 C C . THR B 1 8 ? -10.312 11.125 4.875 1 97.19 8 THR B C 1
ATOM 1019 O O . THR B 1 8 ? -10.539 9.922 4.785 1 97.19 8 THR B O 1
ATOM 1022 N N . VAL B 1 9 ? -11.164 11.938 5.371 1 98.38 9 VAL B N 1
ATOM 1023 C CA . VAL B 1 9 ? -12.398 11.5 6 1 98.38 9 VAL B CA 1
ATOM 1024 C C . VAL B 1 9 ? -13.297 10.82 4.965 1 98.38 9 VAL B C 1
ATOM 1026 O O . VAL B 1 9 ? -13.883 9.773 5.234 1 98.38 9 VAL B O 1
ATOM 1029 N N . THR B 1 10 ? -13.375 11.445 3.795 1 97.81 10 THR B N 1
ATOM 1030 C CA . THR B 1 10 ? -14.227 10.914 2.732 1 97.81 10 THR B CA 1
ATOM 1031 C C . THR B 1 10 ? -13.797 9.492 2.359 1 97.81 10 THR B C 1
ATOM 1033 O O . THR B 1 10 ? -14.641 8.602 2.23 1 97.81 10 THR B O 1
ATOM 1036 N N . ILE B 1 11 ? -12.5 9.312 2.221 1 97.38 11 ILE B N 1
ATOM 1037 C CA . ILE B 1 11 ? -12.008 7.988 1.846 1 97.38 11 ILE B CA 1
ATOM 1038 C C . ILE B 1 11 ? -12.242 7.008 2.99 1 97.38 11 ILE B C 1
ATOM 1040 O O . ILE B 1 11 ? -12.648 5.863 2.764 1 97.38 11 ILE B O 1
ATOM 1044 N N . LEU B 1 12 ? -11.977 7.359 4.227 1 98.19 12 LEU B N 1
ATOM 1045 C CA . LEU B 1 12 ? -12.227 6.5 5.379 1 98.19 12 LEU B CA 1
ATOM 1046 C C . LEU B 1 12 ? -13.695 6.074 5.43 1 98.19 12 LEU B C 1
ATOM 1048 O O . LEU B 1 12 ? -13.992 4.887 5.574 1 98.19 12 LEU B O 1
ATOM 1052 N N . GLU B 1 13 ? -14.562 6.973 5.184 1 98.25 13 GLU B N 1
ATOM 1053 C CA . GLU B 1 13 ? -16 6.699 5.238 1 98.25 13 GLU B CA 1
ATOM 1054 C C . GLU B 1 13 ? -16.422 5.727 4.141 1 98.25 13 GLU B C 1
ATOM 1056 O O . GLU B 1 13 ? -17.266 4.863 4.363 1 98.25 13 GLU B O 1
ATOM 1061 N N . SER B 1 14 ? -15.836 5.918 3.027 1 97.88 14 SER B N 1
ATOM 1062 C CA . SER B 1 14 ? -16.172 5.043 1.908 1 97.88 14 SER B CA 1
ATOM 1063 C C . SER B 1 14 ? -15.797 3.594 2.213 1 97.88 14 SER B C 1
ATOM 1065 O O . SER B 1 14 ? -16.266 2.676 1.535 1 97.88 14 SER B O 1
ATOM 1067 N N . HIS B 1 15 ? -15.031 3.344 3.234 1 97.19 15 HIS B N 1
ATOM 1068 C CA . HIS B 1 15 ? -14.633 1.996 3.619 1 97.19 15 HIS B CA 1
ATOM 1069 C C . HIS B 1 15 ? -15.109 1.659 5.027 1 97.19 15 HIS B C 1
ATOM 1071 O O . HIS B 1 15 ? -14.516 0.809 5.699 1 97.19 15 HIS B O 1
ATOM 1077 N N . ASP B 1 16 ? -16.047 2.455 5.504 1 97.25 16 ASP B N 1
ATOM 1078 C CA . ASP B 1 16 ? -16.703 2.234 6.793 1 97.25 16 ASP B CA 1
ATOM 1079 C C . ASP B 1 16 ? -15.711 2.41 7.941 1 97.25 16 ASP B C 1
ATOM 1081 O O . ASP B 1 16 ? -15.727 1.643 8.906 1 97.25 16 ASP B O 1
ATOM 1085 N N . LYS B 1 17 ? -14.781 3.326 7.758 1 97.88 17 LYS B N 1
ATOM 1086 C CA . LYS B 1 17 ? -13.836 3.719 8.797 1 97.88 17 LYS B CA 1
ATOM 1087 C C . LYS B 1 17 ? -14.039 5.172 9.211 1 97.88 17 LYS B C 1
ATOM 1089 O O . LYS B 1 17 ? -14.773 5.914 8.547 1 97.88 17 LYS B O 1
ATOM 1094 N N . THR B 1 18 ? -13.492 5.547 10.352 1 98.12 18 THR B N 1
ATOM 1095 C CA . THR B 1 18 ? -13.492 6.918 10.852 1 98.12 18 THR B CA 1
ATOM 1096 C C . THR B 1 18 ? -12.094 7.332 11.297 1 98.12 18 THR B C 1
ATOM 1098 O O . THR B 1 18 ? -11.164 6.52 11.297 1 98.12 18 THR B O 1
ATOM 1101 N N . ILE B 1 19 ? -11.914 8.547 11.672 1 98.12 19 ILE B N 1
ATOM 1102 C CA . ILE B 1 19 ? -10.633 9.062 12.141 1 98.12 19 ILE B CA 1
ATOM 1103 C C . ILE B 1 19 ? -10.203 8.312 13.398 1 98.12 19 ILE B C 1
ATOM 1105 O O . ILE B 1 19 ? -9.008 8.164 13.656 1 98.12 19 ILE B O 1
ATOM 1109 N N . ALA B 1 20 ? -11.125 7.762 14.148 1 97.75 20 ALA B N 1
ATOM 1110 C CA . ALA B 1 20 ? -10.836 7.027 15.375 1 97.75 20 ALA B CA 1
ATOM 1111 C C . ALA B 1 20 ? -10.094 5.727 15.078 1 97.75 20 ALA B C 1
ATOM 1113 O O . ALA B 1 20 ? -9.469 5.145 15.969 1 97.75 20 ALA B O 1
ATOM 1114 N N . ASP B 1 21 ? -10.172 5.277 13.859 1 98 21 ASP B N 1
ATOM 1115 C CA . ASP B 1 21 ? -9.555 4.016 13.469 1 98 21 ASP B CA 1
ATOM 1116 C C . ASP B 1 21 ? -8.094 4.219 13.07 1 98 21 ASP B C 1
ATOM 1118 O O . ASP B 1 21 ? -7.363 3.248 12.852 1 98 21 ASP B O 1
ATOM 1122 N N . ILE B 1 22 ? -7.641 5.484 13.008 1 98.44 22 ILE B N 1
ATOM 1123 C CA . ILE B 1 22 ? -6.273 5.785 12.609 1 98.44 22 ILE B CA 1
ATOM 1124 C C . ILE B 1 22 ? -5.32 5.523 13.773 1 98.44 22 ILE B C 1
ATOM 1126 O O . ILE B 1 22 ? -5.566 5.969 14.898 1 98.44 22 ILE B O 1
ATOM 1130 N N . GLU B 1 23 ? -4.223 4.863 13.43 1 97.81 23 GLU B N 1
ATOM 1131 C CA . GLU B 1 23 ? -3.24 4.5 14.445 1 97.81 23 GLU B CA 1
ATOM 1132 C C . GLU B 1 23 ? -1.874 5.102 14.133 1 97.81 23 GLU B C 1
ATOM 1134 O O . GLU B 1 23 ? -1.003 5.164 15 1 97.81 23 GLU B O 1
ATOM 1139 N N . TYR B 1 24 ? -1.674 5.512 12.938 1 98.44 24 TYR B N 1
ATOM 1140 C CA . TYR B 1 24 ? -0.377 6.012 12.492 1 98.44 24 TYR B CA 1
ATOM 1141 C C . TYR B 1 24 ? -0.54 7.02 11.367 1 98.44 24 TYR B C 1
ATOM 1143 O O . TYR B 1 24 ? -1.302 6.789 10.422 1 98.44 24 TYR B O 1
ATOM 1151 N N . ILE B 1 25 ? 0.054 8.164 11.391 1 98.69 25 ILE B N 1
ATOM 1152 C CA . ILE B 1 25 ? 0.219 9.117 10.297 1 98.69 25 ILE B CA 1
ATOM 1153 C C . ILE B 1 25 ? 1.694 9.477 10.148 1 98.69 25 ILE B C 1
ATOM 1155 O O . ILE B 1 25 ? 2.361 9.805 11.133 1 98.69 25 ILE B O 1
ATOM 1159 N N . GLY B 1 26 ? 2.236 9.391 8.961 1 98.31 26 GLY B N 1
ATOM 1160 C CA . GLY B 1 26 ? 3.627 9.719 8.695 1 98.31 26 GLY B CA 1
ATOM 1161 C C . GLY B 1 26 ? 4.148 9.117 7.406 1 98.31 2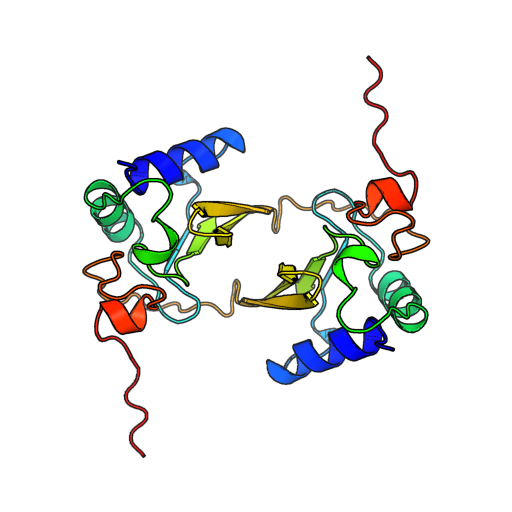6 GLY B C 1
ATOM 1162 O O . GLY B 1 26 ? 3.461 9.125 6.383 1 98.31 26 GLY B O 1
ATOM 1163 N N . SER B 1 27 ? 5.344 8.805 7.375 1 97.38 27 SER B N 1
ATOM 1164 C CA . SER B 1 27 ? 6.012 8.062 6.312 1 97.38 27 SER B CA 1
ATOM 1165 C C . SER B 1 27 ? 6.723 6.832 6.863 1 97.38 27 SER B C 1
ATOM 1167 O O . SER B 1 27 ? 6.574 6.496 8.039 1 97.38 27 SER B O 1
ATOM 1169 N N . SER B 1 28 ? 7.363 6.117 6 1 96.56 28 SER B N 1
ATOM 1170 C CA . SER B 1 28 ? 8.148 4.973 6.441 1 96.56 28 SER B CA 1
ATOM 1171 C C . SER B 1 28 ? 9.305 5.406 7.336 1 96.56 28 SER B C 1
ATOM 1173 O O . SER B 1 28 ? 9.922 4.574 8 1 96.56 28 SER B O 1
ATOM 1175 N N . GLU B 1 29 ? 9.578 6.75 7.43 1 96.19 29 GLU B N 1
ATOM 1176 C CA . GLU B 1 29 ? 10.742 7.23 8.172 1 96.19 29 GLU B CA 1
ATOM 1177 C C . GLU B 1 29 ? 10.328 8.203 9.273 1 96.19 29 GLU B C 1
ATOM 1179 O O . GLU B 1 29 ? 11.148 8.555 10.125 1 96.19 29 GLU B O 1
ATOM 1184 N N . THR B 1 30 ? 9.148 8.617 9.211 1 97.62 30 THR B N 1
ATOM 1185 C CA . THR B 1 30 ? 8.734 9.68 10.117 1 97.62 30 THR B CA 1
ATOM 1186 C C . THR B 1 30 ? 7.344 9.391 10.688 1 97.62 30 THR B C 1
ATOM 1188 O O . THR B 1 30 ? 6.375 9.266 9.93 1 97.62 30 THR B O 1
ATOM 1191 N N . LYS B 1 31 ? 7.281 9.281 11.969 1 98.31 31 LYS B N 1
ATOM 1192 C CA . LYS B 1 31 ? 6 9.203 12.664 1 98.31 31 LYS B CA 1
ATOM 1193 C C . LYS B 1 31 ? 5.582 10.562 13.211 1 98.31 31 LYS B C 1
ATOM 1195 O O . LYS B 1 31 ? 6.406 11.281 13.789 1 98.31 31 LYS B O 1
ATOM 1200 N N . ILE B 1 32 ? 4.363 10.914 13.023 1 98.69 32 ILE B N 1
ATOM 1201 C CA . ILE B 1 32 ? 3.803 12.164 13.539 1 98.69 32 ILE B CA 1
ATOM 1202 C C . ILE B 1 32 ? 2.764 11.859 14.609 1 98.69 32 ILE B C 1
ATOM 1204 O O . ILE B 1 32 ? 2.043 10.859 14.523 1 98.69 32 ILE B O 1
ATOM 1208 N N . ASN B 1 33 ? 2.768 12.68 15.664 1 98.56 33 ASN B N 1
ATOM 1209 C CA . ASN B 1 33 ? 1.624 12.578 16.562 1 98.56 33 ASN B CA 1
ATOM 1210 C C . ASN B 1 33 ? 0.302 12.656 15.805 1 98.56 33 ASN B C 1
ATOM 1212 O O . ASN B 1 33 ? 0.068 13.609 15.062 1 98.56 33 ASN B O 1
ATOM 1216 N N . THR B 1 34 ? -0.536 11.734 16.031 1 98 34 THR B N 1
ATOM 1217 C CA . THR B 1 34 ? -1.735 11.594 15.211 1 98 34 THR B CA 1
ATOM 1218 C C . THR B 1 34 ? -2.631 12.82 15.336 1 98 34 THR B C 1
ATOM 1220 O O . THR B 1 34 ? -3.139 13.336 14.344 1 98 34 THR B O 1
ATOM 1223 N N . ASN B 1 35 ? -2.852 13.305 16.562 1 98.06 35 ASN B N 1
ATOM 1224 C CA . ASN B 1 35 ? -3.703 14.469 16.781 1 98.06 35 ASN B CA 1
ATOM 1225 C C . ASN B 1 35 ? -3.133 15.711 16.094 1 98.06 35 ASN B C 1
ATOM 1227 O O . ASN B 1 35 ? -3.869 16.469 15.461 1 98.06 35 ASN B O 1
ATOM 1231 N N . LYS B 1 36 ? -1.855 15.852 16.172 1 98.25 36 LYS B N 1
ATOM 1232 C CA . LYS B 1 36 ? -1.201 16.984 15.523 1 98.25 36 LYS B CA 1
ATOM 1233 C C . LYS B 1 36 ? -1.296 16.875 14.008 1 98.25 36 LYS B C 1
ATOM 1235 O O . LYS B 1 36 ? -1.513 17.875 13.32 1 98.25 36 LYS B O 1
ATOM 1240 N N . ALA B 1 37 ? -1.095 15.703 13.508 1 98.69 37 ALA B N 1
ATOM 1241 C CA . ALA B 1 37 ? -1.191 15.469 12.07 1 98.69 37 ALA B CA 1
ATOM 1242 C C . ALA B 1 37 ? -2.582 15.82 11.547 1 98.69 37 ALA B C 1
ATOM 1244 O O . ALA B 1 37 ? -2.719 16.469 10.508 1 98.69 37 ALA B O 1
ATOM 1245 N N . LEU B 1 38 ? -3.58 15.391 12.297 1 98.62 38 LEU B N 1
ATOM 1246 C CA . LEU B 1 38 ? -4.953 15.648 11.883 1 98.62 38 LEU B CA 1
ATOM 1247 C C . LEU B 1 38 ? -5.25 17.141 11.883 1 98.62 38 LEU B C 1
ATOM 1249 O O . LEU B 1 38 ? -5.91 17.656 10.969 1 98.62 38 LEU B O 1
ATOM 1253 N N . GLU B 1 39 ? -4.805 17.844 12.844 1 98.5 39 GLU B N 1
ATOM 1254 C CA . GLU B 1 39 ? -4.965 19.297 12.883 1 98.5 39 GLU B CA 1
ATOM 1255 C C . GLU B 1 39 ? -4.27 19.953 11.703 1 98.5 39 GLU B C 1
ATOM 1257 O O . GLU B 1 39 ? -4.809 20.875 11.094 1 98.5 39 GLU B O 1
ATOM 1262 N N . LEU B 1 40 ? -3.098 19.484 11.453 1 98.25 40 LEU B N 1
ATOM 1263 C CA . LEU B 1 40 ? -2.348 20.016 10.32 1 98.25 40 LEU B CA 1
ATOM 1264 C C . LEU B 1 40 ? -3.078 19.734 9.008 1 98.25 40 LEU B C 1
ATOM 1266 O O . LEU B 1 40 ? -3.104 20.594 8.117 1 98.25 40 LEU B O 1
ATOM 1270 N N . MET B 1 41 ? -3.662 18.609 8.82 1 97.81 41 MET B N 1
ATOM 1271 C CA . MET B 1 41 ? -4.422 18.25 7.629 1 97.81 41 MET B CA 1
ATOM 1272 C C . MET B 1 41 ? -5.598 19.203 7.43 1 97.81 41 MET B C 1
ATOM 1274 O O . MET B 1 41 ? -5.906 19.594 6.301 1 97.81 41 MET B O 1
ATOM 1278 N N . LYS B 1 42 ? -6.246 19.578 8.5 1 98.06 42 LYS B N 1
ATOM 1279 C CA . LYS B 1 42 ? -7.383 20.484 8.43 1 98.06 42 LYS B CA 1
ATOM 1280 C C . LYS B 1 42 ? -6.973 21.828 7.836 1 98.06 42 LYS B C 1
ATOM 1282 O O . LYS B 1 42 ? -7.773 22.484 7.172 1 98.06 42 LYS B O 1
ATOM 1287 N N . LYS B 1 43 ? -5.738 22.141 8.016 1 96.75 43 LYS B N 1
ATOM 1288 C CA . LYS B 1 43 ? -5.234 23.438 7.551 1 96.75 43 LYS B CA 1
ATOM 1289 C C . LYS B 1 43 ? -4.582 23.297 6.176 1 96.75 43 LYS B C 1
ATOM 1291 O O . LYS B 1 43 ? -4.082 24.281 5.625 1 96.75 43 LYS B O 1
ATOM 1296 N N . THR B 1 44 ? -4.52 22.172 5.645 1 95.19 44 THR B N 1
ATOM 1297 C CA . THR B 1 44 ? -3.832 21.906 4.391 1 95.19 44 THR B CA 1
ATOM 1298 C C . THR B 1 44 ? -4.824 21.828 3.232 1 95.19 44 THR B C 1
ATOM 1300 O O . THR B 1 44 ? -5.617 20.891 3.145 1 95.19 44 THR B O 1
ATOM 1303 N N . ASN B 1 45 ? -4.75 22.859 2.365 1 92.62 45 ASN B N 1
ATOM 1304 C CA . ASN B 1 45 ? -5.52 22.891 1.126 1 92.62 45 ASN B CA 1
ATOM 1305 C C . ASN B 1 45 ? -4.609 22.797 -0.098 1 92.62 45 ASN B C 1
ATOM 1307 O O . ASN B 1 45 ? -3.479 23.281 -0.076 1 92.62 45 ASN B O 1
ATOM 1311 N N . TYR B 1 46 ? -5.094 22.047 -1.06 1 87.88 46 TYR B N 1
ATOM 1312 C CA . TYR B 1 46 ? -4.328 22 -2.299 1 87.88 46 TYR B CA 1
ATOM 1313 C C . TYR B 1 46 ? -5.25 21.969 -3.512 1 87.88 46 TYR B C 1
ATOM 1315 O O . TYR B 1 46 ? -6.461 21.781 -3.375 1 87.88 46 TYR B O 1
ATOM 1323 N N . HIS B 1 47 ? -4.676 22.391 -4.645 1 82.88 47 HIS B N 1
ATOM 1324 C CA . HIS B 1 47 ? -5.48 22.438 -5.859 1 82.88 47 HIS B CA 1
ATOM 1325 C C . HIS B 1 47 ? -5.797 21.047 -6.379 1 82.88 47 HIS B C 1
ATOM 1327 O O . HIS B 1 47 ? -4.891 20.219 -6.559 1 82.88 47 HIS B O 1
ATOM 1333 N N . SER B 1 48 ? -7.133 20.938 -6.637 1 71.12 48 SER B N 1
ATOM 1334 C CA . SER B 1 48 ? -7.578 19.656 -7.152 1 71.12 48 SER B CA 1
ATOM 1335 C C . SER B 1 48 ? -6.887 19.312 -8.469 1 71.12 48 SER B C 1
ATOM 1337 O O . SER B 1 48 ? -6.758 20.172 -9.344 1 71.12 48 SER B O 1
ATOM 1339 N N . GLY B 1 49 ? -6.535 18.172 -8.672 1 62.72 49 GLY B N 1
ATOM 1340 C CA . GLY B 1 49 ? -5.879 17.766 -9.898 1 62.72 49 GLY B CA 1
ATOM 1341 C C . GLY B 1 49 ? -4.395 18.078 -9.914 1 62.72 49 GLY B C 1
ATOM 1342 O O . GLY B 1 49 ? -3.674 17.656 -10.82 1 62.72 49 GLY B O 1
ATOM 1343 N N . TYR B 1 50 ? -3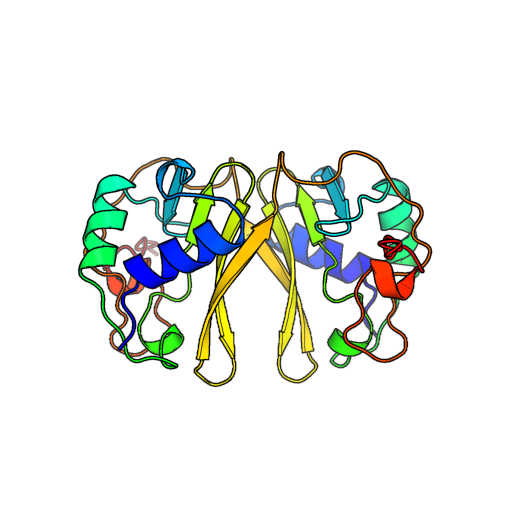.998 18.984 -9.047 1 59.16 50 TYR B N 1
ATOM 1344 C CA . TYR B 1 50 ? -2.584 19.328 -8.953 1 59.16 50 TYR B CA 1
ATOM 1345 C C . TYR B 1 50 ? -1.974 18.766 -7.668 1 59.16 50 TYR B C 1
ATOM 1347 O O . TYR B 1 50 ? -1.048 19.359 -7.109 1 59.16 50 TYR B O 1
ATOM 1355 N N . GLY B 1 51 ? -2.73 17.734 -7.094 1 53.16 51 GLY B N 1
ATOM 1356 C CA . GLY B 1 51 ? -2.336 17.219 -5.797 1 53.16 51 GLY B CA 1
ATOM 1357 C C . GLY B 1 51 ? -0.91 16.703 -5.77 1 53.16 51 GLY B C 1
ATOM 1358 O O . GLY B 1 51 ? -0.162 16.984 -4.828 1 53.16 51 GLY B O 1
ATOM 1359 N N . GLY B 1 52 ? -0.618 15.906 -6.742 1 55.59 52 GLY B N 1
ATOM 1360 C CA . GLY B 1 52 ? 0.669 15.227 -6.691 1 55.59 52 GLY B CA 1
ATOM 1361 C C . GLY B 1 52 ? 1.836 16.188 -6.52 1 55.59 52 GLY B C 1
ATOM 1362 O O . GLY B 1 52 ? 2.82 15.852 -5.852 1 55.59 52 GLY B O 1
ATOM 1363 N N . GLN B 1 53 ? 1.457 17.359 -6.746 1 65.88 53 GLN B N 1
ATOM 1364 C CA . GLN B 1 53 ? 2.529 18.344 -6.684 1 65.88 53 GLN B CA 1
ATOM 1365 C C . GLN B 1 53 ? 2.514 19.094 -5.355 1 65.88 53 GLN B C 1
ATOM 1367 O O . GLN B 1 53 ? 3.52 19.688 -4.957 1 65.88 53 GLN B O 1
ATOM 1372 N N . GLU B 1 54 ? 1.495 18.766 -4.664 1 85.69 54 GLU B N 1
ATOM 1373 C CA . GLU B 1 54 ? 1.446 19.719 -3.555 1 85.69 54 GLU B CA 1
ATOM 1374 C C . GLU B 1 54 ? 1.487 18.984 -2.209 1 85.69 54 GLU B C 1
ATOM 1376 O O . GLU B 1 54 ? 1.799 19.594 -1.183 1 85.69 54 GLU B O 1
ATOM 1381 N N . ILE B 1 55 ? 1.179 17.688 -2.182 1 92.38 55 ILE B N 1
ATOM 1382 C CA . ILE B 1 55 ? 1.206 16.953 -0.928 1 92.38 55 ILE B CA 1
ATOM 1383 C C . ILE B 1 55 ? 2.41 16.016 -0.911 1 92.38 55 ILE B C 1
ATOM 1385 O O . ILE B 1 55 ? 2.771 15.438 -1.939 1 92.38 55 ILE B O 1
ATOM 1389 N N . ALA B 1 56 ? 3.041 15.961 0.271 1 93.5 56 ALA B N 1
ATOM 1390 C CA . ALA B 1 56 ? 4.164 15.031 0.42 1 93.5 56 ALA B CA 1
ATOM 1391 C C . ALA B 1 56 ? 3.859 13.695 -0.244 1 93.5 56 ALA B C 1
ATOM 1393 O O . ALA B 1 56 ? 2.842 13.062 0.053 1 93.5 56 ALA B O 1
ATOM 1394 N N . GLU B 1 57 ? 4.723 13.227 -1.041 1 91.38 57 GLU B N 1
ATOM 1395 C CA . GLU B 1 57 ? 4.469 12.07 -1.888 1 91.38 57 GLU B CA 1
ATOM 1396 C C . GLU B 1 57 ? 4.477 10.781 -1.072 1 91.38 57 GLU B C 1
ATOM 1398 O O . GLU B 1 57 ? 3.895 9.773 -1.484 1 91.38 57 GLU B O 1
ATOM 1403 N N . ASN B 1 58 ? 5.18 10.789 0.089 1 94.5 58 ASN B N 1
ATOM 1404 C CA . ASN B 1 58 ? 5.324 9.562 0.86 1 94.5 58 ASN B CA 1
ATOM 1405 C C . ASN B 1 58 ? 4.461 9.586 2.119 1 94.5 58 ASN B C 1
ATOM 1407 O O . ASN B 1 58 ? 4.691 8.805 3.047 1 94.5 58 ASN B O 1
ATOM 1411 N N . LEU B 1 59 ? 3.459 10.5 2.123 1 96.56 59 LEU B N 1
ATOM 1412 C CA . LEU B 1 59 ? 2.537 10.547 3.254 1 96.56 59 LEU B CA 1
ATOM 1413 C C . LEU B 1 59 ? 1.688 9.281 3.309 1 96.56 59 LEU B C 1
ATOM 1415 O O . LEU B 1 59 ? 1.192 8.812 2.281 1 96.56 59 LEU B O 1
ATOM 1419 N N . MET B 1 60 ? 1.569 8.719 4.523 1 97.75 60 MET B N 1
ATOM 1420 C CA . MET B 1 60 ? 0.792 7.496 4.719 1 97.75 60 MET B CA 1
ATOM 1421 C C . MET B 1 60 ? -0.041 7.578 5.992 1 97.75 60 MET B C 1
ATOM 1423 O O . MET B 1 60 ? 0.314 8.297 6.926 1 97.75 60 MET B O 1
ATOM 1427 N N . ILE B 1 61 ? -1.151 6.91 5.988 1 98.44 61 ILE B N 1
ATOM 1428 C CA . ILE B 1 61 ? -2.029 6.711 7.137 1 98.44 61 ILE B CA 1
ATOM 1429 C C . ILE B 1 61 ? -2.285 5.219 7.34 1 98.44 61 ILE B C 1
ATOM 1431 O O . ILE B 1 61 ? -2.537 4.488 6.379 1 98.44 61 ILE B O 1
ATOM 1435 N N . LYS B 1 62 ? -2.092 4.801 8.516 1 98.19 62 LYS B N 1
ATOM 1436 C CA . LYS B 1 62 ? -2.396 3.412 8.852 1 98.19 62 LYS B CA 1
ATOM 1437 C C . LYS B 1 62 ? -3.404 3.328 9.992 1 98.19 62 LYS B C 1
ATOM 1439 O O . LYS B 1 62 ? -3.387 4.156 10.906 1 98.19 62 LYS B O 1
ATOM 1444 N N . GLY B 1 63 ? -4.25 2.395 9.898 1 97.19 63 GLY B N 1
ATOM 1445 C CA . GLY B 1 63 ? -5.184 2.078 10.969 1 97.19 63 GLY B CA 1
ATOM 1446 C C . GLY B 1 63 ? -5.43 0.589 11.125 1 97.19 63 GLY B C 1
ATOM 1447 O O . GLY B 1 63 ? -4.656 -0.228 10.617 1 97.19 63 GLY B O 1
ATOM 1448 N N . ASN B 1 64 ? -6.434 0.343 11.891 1 93.44 64 ASN B N 1
ATOM 1449 C CA . ASN B 1 64 ? -6.812 -1.05 12.109 1 93.44 64 ASN B CA 1
ATOM 1450 C C . ASN B 1 64 ? -7.359 -1.689 10.844 1 93.44 64 ASN B C 1
ATOM 1452 O O . ASN B 1 64 ? -8.492 -1.424 10.445 1 93.44 64 ASN B O 1
ATOM 1456 N N . GLY B 1 65 ? -6.508 -2.455 10.242 1 94.56 65 GLY B N 1
ATOM 1457 C CA . GLY B 1 65 ? -6.969 -3.229 9.102 1 94.56 65 GLY B CA 1
ATOM 1458 C C . GLY B 1 65 ? -6.801 -2.498 7.781 1 94.56 65 GLY B C 1
ATOM 1459 O O . GLY B 1 65 ? -7.344 -2.922 6.762 1 94.56 65 GLY B O 1
ATOM 1460 N N . PHE B 1 66 ? -6.102 -1.374 7.805 1 97.25 66 PHE B N 1
ATOM 1461 C CA . PHE B 1 66 ? -5.965 -0.674 6.531 1 97.25 66 PHE B CA 1
ATOM 1462 C C . PHE B 1 66 ? -4.715 0.202 6.531 1 97.25 66 PHE B C 1
ATOM 1464 O O . PHE B 1 66 ? -4.152 0.492 7.59 1 97.25 66 PHE B O 1
ATOM 1471 N N . ILE B 1 67 ? -4.23 0.549 5.383 1 97.38 67 ILE B N 1
ATOM 1472 C CA . ILE B 1 67 ? -3.207 1.547 5.098 1 97.38 67 ILE B CA 1
ATOM 1473 C C . 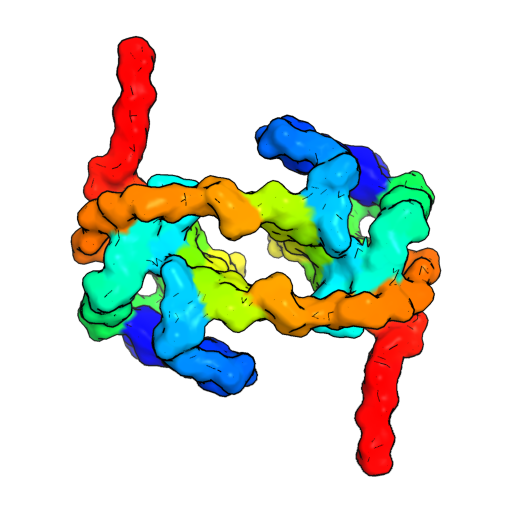ILE B 1 67 ? -3.645 2.412 3.916 1 97.38 67 ILE B C 1
ATOM 1475 O O . ILE B 1 67 ? -4.258 1.915 2.969 1 97.38 67 ILE B O 1
ATOM 1479 N N . MET B 1 68 ? -3.391 3.666 3.98 1 97.25 68 MET B N 1
ATOM 1480 C CA . MET B 1 68 ? -3.639 4.605 2.891 1 97.25 68 MET B CA 1
ATOM 1481 C C . MET B 1 68 ? -2.354 5.32 2.484 1 97.25 68 MET B C 1
ATOM 1483 O O . MET B 1 68 ? -1.61 5.805 3.338 1 97.25 68 MET B O 1
ATOM 1487 N N . THR B 1 69 ? -2.105 5.32 1.209 1 95.56 69 THR B N 1
ATOM 1488 C CA . THR B 1 69 ? -0.961 6.023 0.645 1 95.56 69 THR B CA 1
ATOM 1489 C C . THR B 1 69 ? -1.404 6.973 -0.468 1 95.56 69 THR B C 1
ATOM 1491 O O . THR B 1 69 ? -2.547 6.906 -0.926 1 95.56 69 THR B O 1
ATOM 1494 N N . ARG B 1 70 ? -0.508 7.824 -0.842 1 92.25 70 ARG B N 1
ATOM 1495 C CA . ARG B 1 70 ? -0.848 8.766 -1.902 1 92.25 70 ARG B CA 1
ATOM 1496 C C . ARG B 1 70 ? -0.659 8.141 -3.277 1 92.25 70 ARG B C 1
ATOM 1498 O O . ARG B 1 70 ? 0.364 7.5 -3.541 1 92.25 70 ARG B O 1
ATOM 1505 N N . GLY B 1 71 ? -1.656 8.234 -4.129 1 86.44 71 GLY B N 1
ATOM 1506 C CA . GLY B 1 71 ? -1.559 7.883 -5.535 1 86.44 71 GLY B CA 1
ATOM 1507 C C . GLY B 1 71 ? -1.496 9.094 -6.449 1 86.44 71 GLY B C 1
ATOM 1508 O O . GLY B 1 71 ? -1.942 10.18 -6.078 1 86.44 71 GLY B O 1
ATOM 1509 N N . GLU B 1 72 ? -0.822 8.867 -7.547 1 79.81 72 GLU B N 1
ATOM 1510 C CA . GLU B 1 72 ? -0.753 9.961 -8.516 1 79.81 72 GLU B CA 1
ATOM 1511 C C . GLU B 1 72 ? -0.727 9.438 -9.945 1 79.81 72 GLU B C 1
ATOM 1513 O O . GLU B 1 72 ? -0.046 8.445 -10.234 1 79.81 72 GLU B O 1
ATOM 1518 N N . TYR B 1 73 ? -1.512 10.047 -10.75 1 77.5 73 TYR B N 1
ATOM 1519 C CA . TYR B 1 73 ? -1.52 9.805 -12.188 1 77.5 73 TYR B CA 1
ATOM 1520 C C . TYR B 1 73 ? -1.854 11.078 -12.961 1 77.5 73 TYR B C 1
ATOM 1522 O O . TYR B 1 73 ? -2.879 11.711 -12.703 1 77.5 73 TYR B O 1
ATOM 1530 N N . ASP B 1 74 ? -0.95 11.43 -13.82 1 78.31 74 ASP B N 1
ATOM 1531 C CA . ASP B 1 74 ? -1.165 12.594 -14.68 1 78.31 74 ASP B CA 1
ATOM 1532 C C . ASP B 1 74 ? -1.636 13.797 -13.875 1 78.31 74 ASP B C 1
ATOM 1534 O O . ASP B 1 74 ? -2.633 14.43 -14.219 1 78.31 74 ASP B O 1
ATOM 1538 N N . GLY B 1 75 ? -1.081 14.023 -12.664 1 72.44 75 GLY B N 1
ATOM 1539 C CA . GLY B 1 75 ? -1.327 15.219 -11.875 1 72.44 75 GLY B CA 1
ATOM 1540 C C . GLY B 1 75 ? -2.42 15.039 -10.836 1 72.44 75 GLY B C 1
ATOM 1541 O O . GLY B 1 75 ? -2.547 15.836 -9.914 1 72.44 75 GLY B O 1
ATOM 1542 N N . SER B 1 76 ? -3.268 14.031 -11.062 1 77.38 76 SER B N 1
ATOM 1543 C CA . SER B 1 76 ? -4.328 13.773 -10.094 1 77.38 76 SER B CA 1
ATOM 1544 C C . SER B 1 76 ? -3.82 12.914 -8.938 1 77.38 76 SER B C 1
ATOM 1546 O O . SER B 1 76 ? -3.098 11.938 -9.156 1 77.38 76 SER B O 1
ATOM 1548 N N . GLU B 1 77 ? -4.133 13.469 -7.664 1 83.06 77 GLU B N 1
ATOM 1549 C CA . GLU B 1 77 ? -3.693 12.75 -6.473 1 83.06 77 GLU B CA 1
ATOM 1550 C C . GLU B 1 77 ? -4.883 12.266 -5.648 1 83.06 77 GLU B C 1
ATOM 1552 O O . GLU B 1 77 ? -5.926 12.922 -5.605 1 83.06 77 GLU B O 1
ATOM 1557 N N . TRP B 1 78 ? -4.699 11.117 -5.031 1 87.31 78 TRP B N 1
ATOM 1558 C CA . TRP B 1 78 ? -5.734 10.539 -4.18 1 87.31 78 TRP B CA 1
ATOM 1559 C C . TRP B 1 78 ? -5.129 9.641 -3.107 1 87.31 78 TRP B C 1
ATOM 1561 O O . TRP B 1 78 ? -3.916 9.406 -3.1 1 87.31 78 TRP B O 1
ATOM 1571 N N . TRP B 1 79 ? -6.027 9.359 -2.154 1 93.06 79 TRP B N 1
ATOM 1572 C CA . TRP B 1 79 ? -5.652 8.297 -1.227 1 93.06 79 TRP B CA 1
ATOM 1573 C C . TRP B 1 79 ? -5.887 6.922 -1.848 1 93.06 79 TRP B C 1
ATOM 1575 O O . TRP B 1 79 ? -6.977 6.637 -2.35 1 93.06 79 TRP B O 1
ATOM 1585 N N . ASP B 1 80 ? -4.895 6.164 -1.871 1 93.69 80 ASP B N 1
ATOM 1586 C CA . ASP B 1 80 ? -5.051 4.742 -2.158 1 93.69 80 ASP B CA 1
ATOM 1587 C C . ASP B 1 80 ? -5.277 3.945 -0.874 1 93.69 80 ASP B C 1
ATOM 1589 O O . ASP B 1 80 ? -4.414 3.926 0.009 1 93.69 80 ASP B O 1
ATOM 1593 N N . TYR B 1 81 ? -6.465 3.369 -0.789 1 96.19 81 TYR B N 1
ATOM 1594 C CA . TYR B 1 81 ? -6.836 2.582 0.381 1 96.19 81 TYR B CA 1
ATOM 1595 C C . TYR B 1 81 ? -6.527 1.105 0.166 1 96.19 81 TYR B C 1
ATOM 1597 O O . TYR B 1 81 ? -6.922 0.522 -0.846 1 96.19 81 TYR B O 1
ATOM 1605 N N . MET B 1 82 ? -5.824 0.522 1.125 1 96.25 82 MET B N 1
ATOM 1606 C CA . MET B 1 82 ? -5.492 -0.898 1.057 1 96.25 82 MET B CA 1
ATOM 1607 C C . MET B 1 82 ? -5.887 -1.612 2.346 1 96.25 82 MET B C 1
ATOM 1609 O O . MET B 1 82 ? -5.547 -1.159 3.439 1 96.25 82 MET B O 1
ATOM 1613 N N . GLN B 1 83 ? -6.555 -2.727 2.174 1 96.06 83 GLN B N 1
ATOM 1614 C CA . GLN B 1 83 ? -6.918 -3.562 3.312 1 96.06 83 GLN B CA 1
ATOM 1615 C C . GLN B 1 83 ? -5.711 -4.344 3.824 1 96.06 83 GLN B C 1
ATOM 1617 O O . GLN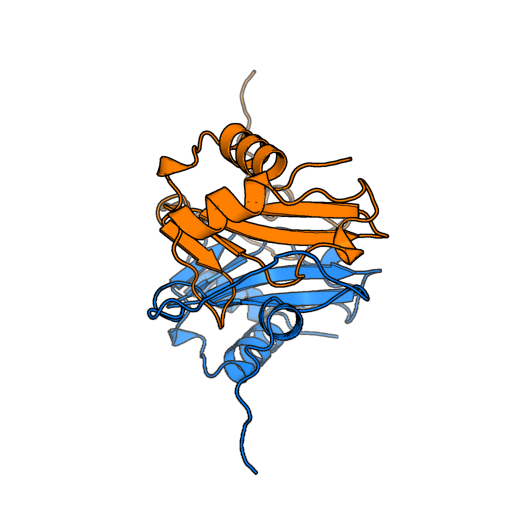 B 1 83 ? -4.918 -4.863 3.033 1 96.06 83 GLN B O 1
ATOM 1622 N N . THR B 1 84 ? -5.562 -4.355 5.117 1 95.06 84 THR B N 1
ATOM 1623 C CA . THR B 1 84 ? -4.531 -5.156 5.766 1 95.06 84 THR B CA 1
ATOM 1624 C C . THR B 1 84 ? -5.125 -5.992 6.895 1 95.06 84 THR B C 1
ATOM 1626 O O . THR B 1 84 ? -6.348 -6.043 7.062 1 95.06 84 THR B O 1
ATOM 1629 N N . ASP B 1 85 ? -4.066 -6.652 7.617 1 91.19 85 ASP B N 1
ATOM 1630 C CA . ASP B 1 85 ? -4.547 -7.395 8.781 1 91.19 85 ASP B CA 1
ATOM 1631 C C . ASP B 1 85 ? -5.211 -6.461 9.789 1 91.19 85 ASP B C 1
ATOM 1633 O O . ASP B 1 85 ? -4.762 -5.328 9.984 1 91.19 85 ASP B O 1
ATOM 1637 N N . PRO B 1 86 ? -6.32 -6.957 10.344 1 92 86 PRO B N 1
ATOM 1638 C CA . PRO B 1 86 ? -6.965 -8.273 10.305 1 92 86 PRO B CA 1
ATOM 1639 C C . PRO B 1 86 ? -8.102 -8.344 9.289 1 92 86 PRO B C 1
ATOM 1641 O O . PRO B 1 86 ? -8.883 -9.297 9.297 1 92 86 PRO B O 1
ATOM 1644 N N . SER B 1 87 ? -8.203 -7.395 8.445 1 92.56 87 SER B N 1
ATOM 1645 C CA . SER B 1 87 ? -9.367 -7.289 7.566 1 92.56 87 SER B CA 1
ATOM 1646 C C . SER B 1 87 ? -9.18 -8.125 6.305 1 92.56 87 SER B C 1
ATOM 1648 O O . SER B 1 87 ? -10.062 -8.164 5.445 1 92.56 87 SER B O 1
ATOM 1650 N N . LEU B 1 88 ? -8.117 -8.844 6.18 1 96.31 88 LEU B N 1
ATOM 1651 C CA . LEU B 1 88 ? -7.863 -9.703 5.027 1 96.31 88 LEU B CA 1
ATOM 1652 C C . LEU B 1 88 ? -8.547 -11.055 5.195 1 96.31 88 LEU B C 1
ATOM 1654 O O . LEU B 1 88 ? -8.766 -11.508 6.324 1 96.31 88 LEU B O 1
ATOM 1658 N N . PRO B 1 89 ? -8.805 -11.68 4.031 1 96.06 89 PRO B N 1
ATOM 1659 C CA . PRO B 1 89 ? -9.414 -13.016 4.121 1 96.06 89 PRO B CA 1
ATOM 1660 C C . PRO B 1 89 ? -8.531 -14.008 4.871 1 96.06 89 PRO B C 1
ATOM 1662 O O . PRO B 1 89 ? -7.309 -13.969 4.75 1 96.06 89 PRO B O 1
ATOM 1665 N N . GLN B 1 90 ? -9.273 -14.883 5.547 1 94.94 90 GLN B N 1
ATOM 1666 C CA . GLN B 1 90 ? -8.555 -15.867 6.352 1 94.94 90 GLN B CA 1
ATOM 1667 C C . GLN B 1 90 ? -8.641 -17.266 5.727 1 94.94 90 GLN B C 1
ATOM 1669 O O . GLN B 1 90 ? -7.852 -18.141 6.059 1 94.94 90 GLN B O 1
ATOM 1674 N N . VAL B 1 91 ? -9.57 -17.406 4.844 1 95.12 91 VAL B N 1
ATOM 1675 C CA . VAL B 1 91 ? -9.773 -18.703 4.203 1 95.12 91 VAL B CA 1
ATOM 1676 C C . VAL B 1 91 ? -9.086 -18.719 2.842 1 95.12 91 VAL B C 1
ATOM 1678 O O . VAL B 1 91 ? -9.258 -17.797 2.041 1 95.12 91 VAL B O 1
ATOM 1681 N N . GLU B 1 92 ? -8.375 -19.766 2.598 1 97.75 92 GLU B N 1
ATOM 1682 C CA . GLU B 1 92 ? -7.637 -19.891 1.344 1 97.75 92 GLU B CA 1
ATOM 1683 C C . GLU B 1 92 ? -8.555 -20.344 0.209 1 97.75 92 GLU B C 1
ATOM 1685 O O . GLU B 1 92 ? -9.484 -21.125 0.422 1 97.75 92 GLU B O 1
ATOM 1690 N N . ARG B 1 93 ? -8.305 -19.781 -0.979 1 97.69 93 ARG B N 1
ATOM 1691 C CA . ARG B 1 93 ? -8.984 -20.188 -2.201 1 97.69 93 ARG B CA 1
ATOM 1692 C C . ARG B 1 93 ? -7.988 -20.719 -3.227 1 97.69 93 ARG B C 1
ATOM 1694 O O . ARG B 1 93 ? -6.801 -20.391 -3.174 1 97.69 93 ARG B O 1
ATOM 1701 N N . GLU B 1 94 ? -8.547 -21.547 -4.109 1 96.62 94 GLU B N 1
ATOM 1702 C CA . GLU B 1 94 ? -7.695 -22.109 -5.148 1 96.62 94 GLU B CA 1
ATOM 1703 C C . GLU B 1 94 ? -7.461 -21.109 -6.281 1 96.62 94 GLU B C 1
ATOM 1705 O O . GLU B 1 94 ? -8.414 -20.547 -6.824 1 96.62 94 GLU B O 1
ATOM 1710 N N . VAL B 1 95 ? -6.254 -20.828 -6.57 1 97.38 95 VAL B N 1
ATOM 1711 C CA . VAL B 1 95 ? -5.828 -19.969 -7.672 1 97.38 95 VAL B CA 1
ATOM 1712 C C . VAL B 1 95 ? -4.945 -20.766 -8.633 1 97.38 95 VAL B C 1
ATOM 1714 O O . VAL B 1 95 ? -4.008 -21.438 -8.203 1 97.38 95 VAL B O 1
ATOM 1717 N N . LYS B 1 96 ? -5.262 -20.625 -9.898 1 96.56 96 LYS B N 1
ATOM 1718 C CA . LYS B 1 96 ? -4.559 -21.453 -10.883 1 96.56 96 LYS B CA 1
ATOM 1719 C C . LYS B 1 96 ? -3.582 -20.609 -11.703 1 96.56 96 LYS B C 1
ATOM 1721 O O . LYS B 1 96 ? -2.686 -21.141 -12.352 1 96.56 96 LYS B O 1
ATOM 1726 N N . SER B 1 97 ? -3.846 -19.312 -11.758 1 97.44 97 SER B N 1
ATOM 1727 C CA . SER B 1 97 ? -2.986 -18.469 -12.578 1 97.44 97 SER B CA 1
ATOM 1728 C C . SER B 1 97 ? -2.928 -17.047 -12.031 1 97.44 97 SER B C 1
ATOM 1730 O O . SER B 1 97 ? -3.896 -16.562 -11.445 1 97.44 97 SER B O 1
ATOM 1732 N N . PHE B 1 98 ? -1.754 -16.375 -12.234 1 97 98 PHE B N 1
ATOM 1733 C CA . PHE B 1 98 ? -1.613 -14.938 -11.969 1 97 98 PHE B CA 1
ATOM 1734 C C . PHE B 1 98 ? -1.667 -14.141 -13.266 1 97 98 PHE B C 1
ATOM 1736 O O . PHE B 1 98 ? -1.681 -12.906 -13.242 1 97 98 PHE B O 1
ATOM 1743 N N . LYS B 1 99 ? -1.69 -14.844 -14.375 1 94.31 99 LYS B N 1
ATOM 1744 C CA . LYS B 1 99 ? -1.578 -14.188 -15.672 1 94.31 99 LYS B CA 1
ATOM 1745 C C . LYS B 1 99 ? -2.949 -13.773 -16.203 1 94.31 99 LYS B C 1
ATOM 1747 O O . LYS B 1 99 ? -3.865 -14.594 -16.266 1 94.31 99 LYS B O 1
ATOM 1752 N N . ALA B 1 100 ? -2.945 -12.531 -16.562 1 91.81 100 ALA B N 1
ATOM 1753 C CA . ALA B 1 100 ? -4.172 -12 -17.156 1 91.81 100 ALA B CA 1
ATOM 1754 C C . ALA B 1 100 ? -4.234 -12.312 -18.656 1 91.81 100 ALA B C 1
ATOM 1756 O O . ALA B 1 100 ? -3.201 -12.43 -19.312 1 91.81 100 ALA B O 1
ATOM 1757 N N . ASN B 1 101 ? -5.398 -12.422 -19.188 1 85.12 101 ASN B N 1
ATOM 1758 C CA . ASN B 1 101 ? -5.605 -12.703 -20.594 1 85.12 101 ASN B CA 1
ATOM 1759 C C . ASN B 1 101 ? -5.781 -11.422 -21.406 1 85.12 101 ASN B C 1
ATOM 1761 O O . ASN B 1 101 ? -5.266 -11.305 -22.516 1 85.12 101 ASN B O 1
ATOM 1765 N N . ILE B 1 102 ? -6.562 -10.516 -20.875 1 83.44 102 ILE B N 1
ATOM 1766 C CA . ILE B 1 102 ? -6.914 -9.328 -21.641 1 83.44 102 ILE B CA 1
ATOM 1767 C C . ILE B 1 102 ? -6.328 -8.086 -20.984 1 83.44 102 ILE B C 1
ATOM 1769 O O . ILE B 1 102 ? -6.516 -6.969 -21.453 1 83.44 102 ILE B O 1
ATOM 1773 N N . GLY B 1 103 ? -5.613 -8.211 -19.953 1 83.12 103 GLY B N 1
ATOM 1774 C CA . GLY B 1 103 ? -5 -7.094 -19.266 1 83.12 103 GLY B CA 1
ATOM 1775 C C . GLY B 1 103 ? -5.875 -6.52 -18.172 1 83.12 103 GLY B C 1
ATOM 1776 O O . GLY B 1 103 ? -7.105 -6.574 -18.25 1 83.12 103 GLY B O 1
ATOM 1777 N N . TRP B 1 104 ? -5.301 -6.105 -17.078 1 85.94 104 TRP B N 1
ATOM 1778 C CA . TRP B 1 104 ? -5.891 -5.363 -15.969 1 85.94 104 TRP B CA 1
ATOM 1779 C C . TRP B 1 104 ? -6.992 -6.176 -15.297 1 85.94 104 TRP B C 1
ATOM 1781 O O . TRP B 1 104 ? -8.023 -5.629 -14.898 1 85.94 104 TRP B O 1
ATOM 1791 N N . GLU B 1 105 ? -6.828 -7.5 -15.289 1 92.94 105 GLU B N 1
ATOM 1792 C CA . GLU B 1 105 ? -7.758 -8.383 -14.594 1 92.94 105 GLU B CA 1
ATOM 1793 C C . GLU B 1 105 ? -7.348 -8.594 -13.141 1 92.94 105 GLU B C 1
ATOM 1795 O O . GLU B 1 105 ? -6.156 -8.594 -12.82 1 92.94 105 GLU B O 1
ATOM 1800 N N . SER B 1 106 ? -8.398 -8.727 -12.305 1 95.38 106 SER B N 1
ATOM 1801 C CA . SER B 1 106 ? -8.141 -9.094 -10.914 1 95.38 106 SER B CA 1
ATOM 1802 C C . SER B 1 106 ? -7.828 -10.578 -10.773 1 95.38 106 SER B C 1
ATOM 1804 O O . SER B 1 106 ? -8.07 -11.359 -11.703 1 95.38 106 SER B O 1
ATOM 1806 N N . LEU B 1 107 ? -7.273 -10.875 -9.664 1 96.62 107 LEU B N 1
ATOM 1807 C CA . LEU B 1 107 ? -7.012 -12.266 -9.328 1 96.62 107 LEU B CA 1
ATOM 1808 C C . LEU B 1 107 ? -8.289 -13.102 -9.438 1 96.62 107 LEU B C 1
ATOM 1810 O O . LEU B 1 107 ? -8.258 -14.219 -9.961 1 96.62 107 LEU B O 1
ATOM 1814 N N . GLU B 1 108 ? -9.391 -12.508 -8.992 1 97.44 108 GLU B N 1
ATOM 1815 C CA . GLU B 1 108 ? -10.68 -13.203 -8.977 1 97.44 108 GLU B CA 1
ATOM 1816 C C . GLU B 1 108 ? -11.219 -13.398 -10.391 1 97.44 108 GLU B C 1
ATOM 1818 O O . GLU B 1 108 ? -11.758 -14.461 -10.719 1 97.44 108 GLU B O 1
ATOM 1823 N N . GLU B 1 109 ? -11.055 -12.391 -11.227 1 96 109 GLU B N 1
ATOM 1824 C CA . GLU B 1 109 ? -11.484 -12.5 -12.617 1 96 109 GLU B CA 1
ATOM 1825 C C . GLU B 1 109 ? -10.68 -13.555 -13.367 1 96 109 GLU B C 1
ATOM 1827 O O . GLU B 1 109 ? -11.242 -14.352 -14.117 1 96 109 GLU B O 1
ATOM 1832 N N . ILE B 1 110 ? -9.453 -13.617 -13.156 1 96.19 110 ILE B N 1
ATOM 1833 C CA . ILE B 1 110 ? -8.555 -14.547 -13.836 1 96.19 110 ILE B CA 1
ATOM 1834 C C . ILE B 1 110 ? -8.945 -15.984 -13.484 1 96.19 110 ILE B C 1
ATOM 1836 O O . ILE B 1 110 ? -8.867 -16.875 -14.336 1 96.19 110 ILE B O 1
ATOM 1840 N N . ASN B 1 111 ? -9.391 -16.188 -12.273 1 97.25 111 ASN B N 1
ATOM 1841 C CA . ASN B 1 111 ? -9.555 -17.531 -11.758 1 97.25 111 ASN B CA 1
ATOM 1842 C C . ASN B 1 111 ? -11.023 -17.891 -11.594 1 97.25 111 ASN B C 1
ATOM 1844 O O . ASN B 1 111 ? -11.352 -18.953 -11.031 1 97.25 111 ASN B O 1
ATOM 1848 N N . GLY B 1 112 ? -11.875 -17.062 -12 1 94.94 112 GLY B N 1
ATOM 1849 C CA . GLY B 1 112 ? -13.305 -17.328 -11.891 1 94.94 112 GLY B CA 1
ATOM 1850 C C . GLY B 1 112 ? -13.797 -17.359 -10.453 1 94.94 112 GLY B C 1
ATOM 1851 O O . GLY B 1 112 ? -14.633 -18.188 -10.102 1 94.94 112 GLY B O 1
ATOM 1852 N N . LEU B 1 113 ? -13.234 -16.562 -9.562 1 94.56 113 LEU B N 1
ATOM 1853 C CA . LEU B 1 113 ? -13.57 -16.562 -8.141 1 94.56 113 LEU B CA 1
ATOM 1854 C C . LEU B 1 113 ? -14.492 -15.406 -7.797 1 94.56 113 LEU B C 1
ATOM 1856 O O . LEU B 1 113 ? -14.656 -15.055 -6.625 1 94.56 113 LEU B O 1
ATOM 1860 N N . GLU B 1 114 ? -15.055 -14.812 -8.758 1 89.25 114 GLU B N 1
ATOM 1861 C CA . GLU B 1 114 ? -15.945 -13.688 -8.477 1 89.25 114 GLU B CA 1
ATOM 1862 C C . GLU B 1 114 ? -17.188 -14.148 -7.723 1 89.25 114 GLU B C 1
ATOM 1864 O O . GLU B 1 114 ? -17.719 -15.234 -7.988 1 89.25 114 GLU B O 1
ATOM 1869 N N . ASP B 1 115 ? -17.391 -13.625 -6.395 1 74.62 115 ASP B N 1
ATOM 1870 C CA . ASP B 1 115 ? -18.625 -13.961 -5.691 1 74.62 115 ASP B CA 1
ATOM 1871 C C . ASP B 1 115 ? -19.844 -13.578 -6.516 1 74.62 115 ASP B C 1
ATOM 1873 O O . ASP B 1 115 ? -19.859 -12.539 -7.176 1 74.62 115 ASP B O 1
ATOM 1877 N N . THR B 1 116 ? -20.547 -14.547 -7.129 1 55.16 116 THR B N 1
ATOM 1878 C CA . THR B 1 116 ? -21.844 -14.289 -7.75 1 55.16 116 THR B CA 1
ATOM 1879 C C . THR B 1 116 ? -22.766 -13.523 -6.797 1 55.16 116 THR B C 1
ATOM 1881 O O . THR B 1 116 ? -23.078 -14.016 -5.711 1 55.16 116 THR B O 1
ATOM 1884 N N . LYS B 1 117 ? -22.672 -12.375 -6.469 1 44.94 117 LYS B N 1
ATOM 1885 C CA . LYS B 1 117 ? -23.828 -11.742 -5.832 1 44.94 117 LYS B CA 1
ATOM 1886 C C . LYS B 1 117 ? -25.125 -12.164 -6.504 1 44.94 117 LYS B C 1
ATOM 1888 O O . LYS B 1 117 ? -25.297 -11.984 -7.711 1 44.94 117 LYS B O 1
ATOM 1893 N N . ASN B 1 118 ? -25.688 -13.25 -6.215 1 33.59 118 ASN B N 1
ATOM 1894 C CA . ASN B 1 118 ? -27.094 -13.453 -6.578 1 33.59 118 ASN B CA 1
ATOM 1895 C C . ASN B 1 118 ? -27.922 -12.195 -6.352 1 33.59 118 ASN B C 1
ATOM 1897 O O . ASN B 1 118 ? -27.984 -11.688 -5.23 1 33.59 118 ASN B O 1
ATOM 1901 N N . ASP B 1 119 ? -28.047 -11.32 -7.359 1 33.06 119 ASP B N 1
ATOM 1902 C CA . ASP B 1 119 ? -29.328 -10.641 -7.328 1 33.06 119 ASP B CA 1
ATOM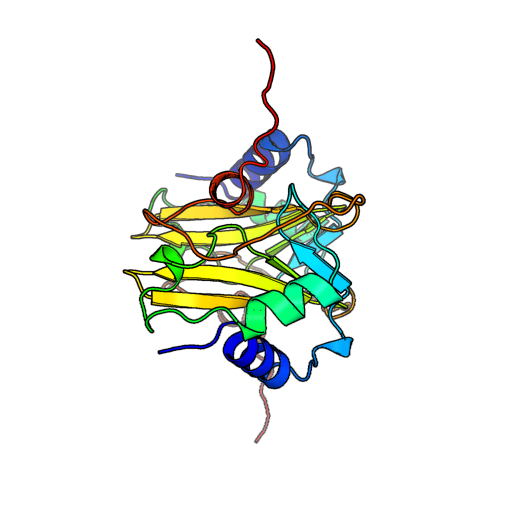 1903 C C . ASP B 1 119 ? -30.453 -11.609 -6.938 1 33.06 119 ASP B C 1
ATOM 1905 O O . ASP B 1 119 ? -30.469 -12.758 -7.395 1 33.06 119 ASP B O 1
#

Radius of gyration: 18.59 Å; Cα contacts (8 Å, |Δi|>4): 485; chains: 2; bounding box: 59×46×39 Å

Organism: Lactococcus lactis subsp. lactis (strain IL1403) (NCBI:txid272623)